Protein AF-A0A293M4W5-F1 (afdb_monomer_lite)

pLDDT: mean 78.07, std 19.31, range [33.69, 97.56]

Organism: Ornithodoros erraticus (NCBI:txid265619)

Radius of gyration: 33.61 Å; chains: 1; bounding box: 94×91×84 Å

InterPro domains:
  IPR041137 Zinc transporter ZIP4, N-terminal [PF18292] (36-187)

Secondary structure (DSSP, 8-state):
-------------------------TT----BHHHHHHHHHHTB--GGGT--HHHHHHHT-HHHHHHTS-HHHHHH-B--HHHHHHHHHHHHTHHHHHH-GGGSSSHHHHHHHHHHHH--SSTT-HHHHHHHHHHHHHHHB--S-SS-EE-HHHHHHHTGGGTT-HHHHHHHHHHHHHHHHHTT-EE-----HHHHHHHHHHHHS-TTSSS--HHHHHHHHHHTTTTTTS----------------------------------

Sequence (264 aa):
MSWNIAIALTVLAATVAGDVTPHAPEHATSMDAKGIISKLRKSIRCPPTGLTDHECFECLSPTRLISILPQETQAMGQNSPQLSVVLLYHLANLKHACKVPSKCDTYGQCWKSLTELLLDDDKNDALLKFEDVLRKIKNVYKPTYKTQCFTAESVLADTSHYKKNDVQFVEHLSKAVIAHLIDGKCIEVGGAVTDFIDDLFQKYGDQNSETMSKTGLERLMKKLKVNAQNIVHGHSHDHDHGHDHDHNHDHAHNDNHDHDHDHD

Structure (mmCIF, N/CA/C/O backbone):
data_AF-A0A293M4W5-F1
#
_entry.id   AF-A0A293M4W5-F1
#
loop_
_atom_site.group_PDB
_atom_site.id
_atom_site.type_symbol
_atom_site.label_atom_id
_atom_site.label_alt_id
_atom_site.label_comp_id
_atom_site.label_asym_id
_atom_site.label_entity_id
_atom_site.label_seq_id
_atom_site.pdbx_PDB_ins_code
_atom_site.Cartn_x
_atom_site.Cartn_y
_atom_site.Cartn_z
_atom_site.occupancy
_atom_site.B_iso_or_equiv
_atom_site.auth_seq_id
_atom_site.auth_comp_id
_atom_site.auth_asym_id
_atom_site.auth_atom_id
_atom_site.pdbx_PDB_model_num
ATOM 1 N N . MET A 1 1 ? 30.197 -70.466 30.372 1.00 42.28 1 MET A N 1
ATOM 2 C CA . MET A 1 1 ? 28.903 -70.551 29.665 1.00 42.28 1 MET A CA 1
ATOM 3 C C . MET A 1 1 ? 28.028 -69.437 30.206 1.00 42.28 1 MET A C 1
ATOM 5 O O . MET A 1 1 ? 27.446 -69.582 31.269 1.00 42.28 1 MET A O 1
ATOM 9 N N . SER A 1 2 ? 28.062 -68.286 29.546 1.00 36.28 2 SER A N 1
ATOM 10 C CA . SER A 1 2 ? 27.408 -67.044 29.958 1.00 36.28 2 SER A CA 1
ATOM 11 C C . SER A 1 2 ? 26.513 -66.596 28.809 1.00 36.28 2 SER A C 1
ATOM 13 O O . SER A 1 2 ? 26.998 -66.340 27.710 1.00 36.28 2 SER A O 1
ATOM 15 N N . TRP A 1 3 ? 25.203 -66.586 29.040 1.00 38.75 3 TRP A N 1
ATOM 16 C CA . TRP A 1 3 ? 24.204 -66.113 28.085 1.00 38.75 3 TRP A CA 1
ATOM 17 C C . TRP A 1 3 ? 23.877 -64.656 28.410 1.00 38.75 3 TRP A C 1
ATOM 19 O O . TRP A 1 3 ? 23.288 -64.370 29.447 1.00 38.75 3 TRP A O 1
ATOM 29 N N . ASN A 1 4 ? 24.274 -63.744 27.522 1.00 42.03 4 ASN A N 1
ATOM 30 C CA . ASN A 1 4 ? 23.828 -62.355 27.529 1.00 42.03 4 ASN A CA 1
ATOM 31 C C . ASN A 1 4 ? 22.606 -62.244 26.612 1.00 42.03 4 ASN A C 1
ATOM 33 O O . ASN A 1 4 ? 22.720 -62.445 25.404 1.00 42.03 4 ASN A O 1
ATOM 37 N N . ILE A 1 5 ? 21.448 -61.924 27.186 1.00 51.75 5 ILE A N 1
ATOM 38 C CA . ILE A 1 5 ? 20.232 -61.571 26.448 1.00 51.75 5 ILE A CA 1
ATOM 39 C C . ILE A 1 5 ? 20.228 -60.047 26.307 1.00 51.75 5 ILE A C 1
ATOM 41 O O . ILE A 1 5 ? 20.029 -59.329 27.283 1.00 51.75 5 ILE A O 1
ATOM 45 N N . ALA A 1 6 ? 20.484 -59.553 25.096 1.00 46.41 6 ALA A N 1
ATOM 46 C CA . ALA A 1 6 ? 20.312 -58.148 24.748 1.00 46.41 6 ALA A CA 1
ATOM 47 C C . ALA A 1 6 ? 18.862 -57.922 24.296 1.00 46.41 6 ALA A C 1
ATOM 49 O O . ALA A 1 6 ? 18.432 -58.457 23.275 1.00 46.41 6 ALA A O 1
ATOM 50 N N . ILE A 1 7 ? 18.103 -57.146 25.070 1.00 53.12 7 ILE A N 1
ATOM 51 C CA . ILE A 1 7 ? 16.751 -56.702 24.719 1.00 53.12 7 ILE A CA 1
ATOM 52 C C . ILE A 1 7 ? 16.890 -55.423 23.889 1.00 53.12 7 ILE A C 1
ATOM 54 O O . ILE A 1 7 ? 17.275 -54.376 24.407 1.00 53.12 7 ILE A O 1
ATOM 58 N N . ALA A 1 8 ? 16.597 -55.515 22.593 1.00 43.97 8 ALA A N 1
ATOM 59 C CA . ALA A 1 8 ? 16.494 -54.365 21.705 1.00 43.97 8 ALA A CA 1
ATOM 60 C C . ALA A 1 8 ? 15.111 -53.712 21.874 1.00 43.97 8 ALA A C 1
ATOM 62 O O . ALA A 1 8 ? 14.093 -54.266 21.467 1.00 43.97 8 ALA A O 1
ATOM 63 N N . LEU A 1 9 ? 15.082 -52.533 22.495 1.00 45.22 9 LEU A N 1
ATOM 64 C CA . LEU A 1 9 ? 13.918 -51.650 22.545 1.00 45.22 9 LEU A CA 1
ATOM 65 C C . LEU A 1 9 ? 13.812 -50.886 21.219 1.00 45.22 9 LEU A C 1
ATOM 67 O O . LEU A 1 9 ? 14.492 -49.884 21.007 1.00 45.22 9 LEU A O 1
ATOM 71 N N . THR A 1 10 ? 12.955 -51.353 20.315 1.00 45.62 10 THR A N 1
ATOM 72 C CA . THR A 1 10 ? 12.518 -50.580 19.146 1.00 45.62 10 THR A CA 1
ATOM 73 C C . THR A 1 10 ? 11.474 -49.554 19.575 1.00 45.62 10 THR A C 1
ATOM 75 O O . THR A 1 10 ? 10.317 -49.893 19.816 1.00 45.62 10 THR A O 1
ATOM 78 N N . VAL A 1 11 ? 11.887 -48.290 19.667 1.00 44.81 11 VAL A N 1
ATOM 79 C CA . VAL A 1 11 ? 10.986 -47.140 19.792 1.00 44.81 11 VAL A CA 1
ATOM 80 C C . VAL A 1 11 ? 10.418 -46.832 18.405 1.00 44.81 11 VAL A C 1
ATOM 82 O O . VAL A 1 11 ? 11.134 -46.366 17.522 1.00 44.81 11 VAL A O 1
ATOM 85 N N . LEU A 1 12 ? 9.130 -47.111 18.204 1.00 42.53 12 LEU A N 1
ATOM 86 C CA . LEU A 1 12 ? 8.367 -46.630 17.052 1.00 42.53 12 LEU A CA 1
ATOM 87 C C . LEU A 1 12 ? 8.042 -45.148 17.269 1.00 42.53 12 LEU A C 1
ATOM 89 O O . LEU A 1 12 ? 7.114 -44.805 17.999 1.00 42.53 12 LEU A O 1
ATOM 93 N N . ALA A 1 13 ? 8.815 -44.265 16.640 1.00 45.88 13 ALA A N 1
ATOM 94 C CA . ALA A 1 13 ? 8.432 -42.872 16.467 1.00 45.88 13 ALA A CA 1
ATOM 95 C C . ALA A 1 13 ? 7.385 -42.794 15.346 1.00 45.88 13 ALA A C 1
ATOM 97 O O . ALA A 1 13 ? 7.708 -42.922 14.167 1.00 45.88 13 ALA A O 1
ATOM 98 N N . ALA A 1 14 ? 6.118 -42.610 15.714 1.00 41.31 14 ALA A N 1
ATOM 99 C CA . ALA A 1 14 ? 5.067 -42.249 14.775 1.00 41.31 14 ALA A CA 1
ATOM 100 C C . ALA A 1 14 ? 5.196 -40.754 14.448 1.00 41.31 14 ALA A C 1
ATOM 102 O O . ALA A 1 14 ? 4.676 -39.900 15.163 1.00 41.31 14 ALA A O 1
ATOM 103 N N . THR A 1 15 ? 5.920 -40.420 13.383 1.00 44.72 15 THR A N 1
ATOM 104 C CA . THR A 1 15 ? 5.872 -39.082 12.792 1.00 44.72 15 THR A CA 1
ATOM 105 C C . THR A 1 15 ? 4.621 -38.986 11.931 1.00 44.72 15 THR A C 1
ATOM 107 O O . THR A 1 15 ? 4.588 -39.489 10.809 1.00 44.72 15 THR A O 1
ATOM 110 N N . VAL A 1 16 ? 3.581 -38.341 12.455 1.00 44.62 16 VAL A N 1
ATOM 111 C CA . VAL A 1 16 ? 2.478 -37.833 11.637 1.00 44.62 16 VAL A CA 1
ATOM 112 C C . VAL A 1 16 ? 3.025 -36.624 10.880 1.00 44.62 16 VAL A C 1
ATOM 114 O O . VAL A 1 16 ? 2.998 -35.499 11.372 1.00 44.62 16 VAL A O 1
ATOM 117 N N . ALA A 1 17 ? 3.602 -36.872 9.706 1.00 41.19 17 ALA A N 1
ATOM 118 C CA . ALA A 1 17 ? 3.878 -35.831 8.729 1.00 41.19 17 ALA A CA 1
ATOM 119 C C . ALA A 1 17 ? 2.530 -35.386 8.149 1.00 41.19 17 ALA A C 1
ATOM 121 O O . ALA A 1 17 ? 2.015 -35.971 7.200 1.00 41.19 17 ALA A O 1
ATOM 122 N N . GLY A 1 18 ? 1.910 -34.394 8.787 1.00 37.91 18 GLY A N 1
ATOM 123 C CA . GLY A 1 18 ? 0.894 -33.592 8.127 1.00 37.91 18 GLY A CA 1
ATOM 124 C C . GLY A 1 18 ? 1.596 -32.750 7.073 1.00 37.91 18 GLY A C 1
ATOM 125 O O . GLY A 1 18 ? 2.164 -31.713 7.408 1.00 37.91 18 GLY A O 1
ATOM 126 N N . ASP A 1 19 ? 1.591 -33.218 5.826 1.00 33.69 19 ASP A N 1
ATOM 127 C CA . ASP A 1 19 ? 1.914 -32.399 4.660 1.00 33.69 19 ASP A CA 1
ATOM 128 C C . ASP A 1 19 ? 0.877 -31.274 4.579 1.00 33.69 19 ASP A C 1
ATOM 130 O O . ASP A 1 19 ? -0.179 -31.388 3.957 1.00 33.69 19 ASP A O 1
ATOM 134 N N . VAL A 1 20 ? 1.166 -30.162 5.250 1.00 40.81 20 VAL A N 1
ATOM 135 C CA . VAL A 1 20 ? 0.569 -28.875 4.912 1.00 40.81 20 VAL A CA 1
ATOM 136 C C . VAL A 1 20 ? 1.326 -28.395 3.683 1.00 40.81 20 VAL A C 1
ATOM 138 O O . VAL A 1 20 ? 2.239 -27.577 3.765 1.00 40.81 20 VAL A O 1
ATOM 141 N N . THR A 1 21 ? 0.982 -28.954 2.524 1.00 36.47 21 THR A N 1
ATOM 142 C CA . THR A 1 21 ? 1.318 -28.327 1.247 1.00 36.47 21 THR A CA 1
ATOM 143 C C . THR A 1 21 ? 0.778 -26.899 1.287 1.00 36.47 21 THR A C 1
ATOM 145 O O . THR A 1 21 ? -0.432 -26.727 1.471 1.00 36.47 21 THR A O 1
ATOM 148 N N . PRO A 1 22 ? 1.619 -25.865 1.109 1.00 39.31 22 PRO A N 1
ATOM 149 C CA . PRO A 1 22 ? 1.120 -24.534 0.824 1.00 39.31 22 PRO A CA 1
ATOM 150 C C . PRO A 1 22 ? 0.335 -24.654 -0.479 1.00 39.31 22 PRO A C 1
ATOM 152 O O . PRO A 1 22 ? 0.913 -24.925 -1.533 1.00 39.31 22 PRO A O 1
ATOM 155 N N . HIS A 1 23 ? -0.990 -24.530 -0.405 1.00 34.06 23 HIS A N 1
ATOM 156 C CA . HIS A 1 23 ? -1.816 -24.415 -1.594 1.00 34.06 23 HIS A CA 1
ATOM 157 C C . HIS A 1 23 ? -1.385 -23.147 -2.329 1.00 34.06 23 HIS A C 1
ATOM 159 O O . HIS A 1 23 ? -1.797 -22.036 -1.997 1.00 34.06 23 HIS A O 1
ATOM 165 N N . ALA A 1 24 ? -0.522 -23.325 -3.329 1.00 35.62 24 ALA A N 1
ATOM 166 C CA . ALA A 1 24 ? -0.338 -22.346 -4.376 1.00 35.62 24 ALA A CA 1
ATOM 167 C C . ALA A 1 24 ? -1.727 -22.071 -4.978 1.00 35.62 24 ALA A C 1
ATOM 169 O O . ALA A 1 24 ? -2.447 -23.028 -5.275 1.00 35.62 24 ALA A O 1
ATOM 170 N N . PRO A 1 25 ? -2.145 -20.805 -5.128 1.00 40.91 25 PRO A N 1
ATOM 171 C CA . PRO A 1 25 ? -3.434 -20.499 -5.719 1.00 40.91 25 PRO A CA 1
ATOM 172 C C . PRO A 1 25 ? -3.401 -20.899 -7.200 1.00 40.91 25 PRO A C 1
ATOM 174 O O . PRO A 1 25 ? -2.879 -20.179 -8.053 1.00 40.91 25 PRO A O 1
ATOM 177 N N . GLU A 1 26 ? -3.931 -22.084 -7.494 1.00 38.41 26 GLU A N 1
ATOM 178 C CA . GLU A 1 26 ? -4.226 -22.545 -8.844 1.00 38.41 26 GLU A CA 1
ATOM 179 C C . GLU A 1 26 ? -5.336 -21.671 -9.446 1.00 38.41 26 GLU A C 1
ATOM 181 O O . GLU A 1 26 ? -6.378 -21.437 -8.836 1.00 38.41 26 GLU A O 1
ATOM 186 N N . HIS A 1 27 ? -5.080 -21.198 -10.670 1.00 39.03 27 HIS A N 1
ATOM 187 C CA . HIS A 1 27 ? -5.957 -20.390 -11.528 1.00 39.03 27 HIS A CA 1
ATOM 188 C C . HIS A 1 27 ? -6.119 -18.896 -11.198 1.00 39.03 27 HIS A C 1
ATOM 190 O O . HIS A 1 27 ? -7.215 -18.341 -11.264 1.00 39.03 27 HIS A O 1
ATOM 196 N N . ALA A 1 28 ? -5.008 -18.177 -11.020 1.00 44.59 28 ALA A N 1
ATOM 197 C CA . ALA A 1 28 ? -4.994 -16.757 -11.369 1.00 44.59 28 ALA A CA 1
ATOM 198 C C . ALA A 1 28 ? -4.924 -16.618 -12.903 1.00 44.59 28 ALA A C 1
ATOM 200 O O . ALA A 1 28 ? -3.861 -16.793 -13.500 1.00 44.59 28 ALA A O 1
ATOM 201 N N . THR A 1 29 ? -6.041 -16.305 -13.568 1.00 52.44 29 THR A N 1
ATOM 202 C CA . THR A 1 29 ? -6.005 -15.752 -14.936 1.00 52.44 29 THR A CA 1
ATOM 203 C C . THR A 1 29 ? -4.968 -14.632 -14.975 1.00 52.44 29 THR A C 1
ATOM 205 O O . THR A 1 29 ? -5.111 -13.663 -14.226 1.00 52.44 29 THR A O 1
ATOM 208 N N . SER A 1 30 ? -3.914 -14.766 -15.791 1.00 66.12 30 SER A N 1
ATOM 209 C CA . SER A 1 30 ? -2.840 -13.771 -15.836 1.00 66.12 30 SER A CA 1
ATOM 210 C C . SER A 1 30 ? -3.412 -12.447 -16.339 1.00 66.12 30 SER A C 1
ATOM 212 O O . SER A 1 30 ? -3.660 -12.275 -17.532 1.00 66.12 30 SER A O 1
ATOM 214 N N . MET A 1 31 ? -3.680 -11.526 -15.418 1.00 80.62 31 MET A N 1
ATOM 215 C CA . MET A 1 31 ? -4.120 -10.185 -15.768 1.00 80.62 31 MET A CA 1
ATOM 216 C C . MET A 1 31 ? -2.920 -9.408 -16.307 1.00 80.62 31 MET A C 1
ATOM 218 O O . MET A 1 31 ? -1.820 -9.474 -15.751 1.00 80.62 31 MET A O 1
ATOM 222 N N . ASP A 1 32 ? -3.137 -8.674 -17.392 1.00 88.50 32 ASP A N 1
ATOM 223 C CA . ASP A 1 32 ? -2.150 -7.735 -17.905 1.00 88.50 32 ASP A CA 1
ATOM 224 C C . ASP A 1 32 ? -1.990 -6.541 -16.944 1.00 88.50 32 ASP A C 1
ATOM 226 O O . ASP A 1 32 ? -2.814 -6.299 -16.049 1.00 88.50 32 ASP A O 1
ATOM 230 N N . ALA A 1 33 ? -0.916 -5.770 -17.118 1.00 90.25 33 ALA A N 1
ATOM 231 C CA . ALA A 1 33 ? -0.623 -4.621 -16.259 1.00 90.25 33 ALA A CA 1
ATOM 232 C C . ALA A 1 33 ? -1.800 -3.626 -16.190 1.00 90.25 33 ALA A C 1
ATOM 234 O O . ALA A 1 33 ? -2.159 -3.132 -15.118 1.00 90.25 33 ALA A O 1
ATOM 235 N N . LYS A 1 34 ? -2.455 -3.363 -17.328 1.00 91.88 34 LYS A N 1
ATOM 236 C CA . LYS A 1 34 ? -3.595 -2.437 -17.414 1.00 91.88 34 LYS A CA 1
ATOM 237 C C . LYS A 1 34 ? -4.813 -2.953 -16.656 1.00 91.88 34 LYS A C 1
ATOM 239 O O . LYS A 1 34 ? -5.480 -2.164 -15.978 1.00 91.88 34 LYS A O 1
ATOM 244 N N . GLY A 1 35 ? -5.108 -4.246 -16.755 1.00 92.44 35 GLY A N 1
ATOM 245 C CA . GLY A 1 35 ? -6.192 -4.905 -16.040 1.00 92.44 35 GLY A CA 1
ATOM 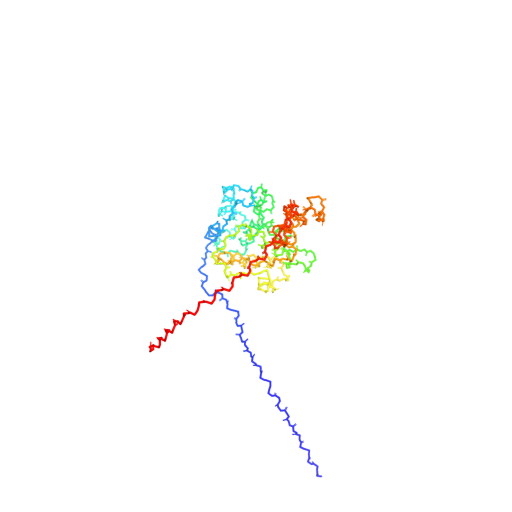246 C C . GLY A 1 35 ? -5.992 -4.836 -14.534 1.00 92.44 35 GLY A C 1
ATOM 247 O O . GLY A 1 35 ? -6.933 -4.494 -13.814 1.00 92.44 35 GLY A O 1
ATOM 248 N N . ILE A 1 36 ? -4.768 -5.080 -14.061 1.00 92.62 36 ILE A N 1
ATOM 249 C CA . ILE A 1 36 ? -4.403 -4.974 -12.641 1.00 92.62 36 ILE A CA 1
ATOM 250 C C . ILE A 1 36 ? -4.673 -3.569 -12.117 1.00 92.62 36 ILE A C 1
ATOM 252 O O . ILE A 1 36 ? -5.438 -3.397 -11.166 1.00 92.62 36 ILE A O 1
ATOM 256 N N . ILE A 1 37 ? -4.105 -2.562 -12.782 1.00 94.62 37 ILE A N 1
ATOM 257 C CA . ILE A 1 37 ? -4.243 -1.159 -12.382 1.00 94.62 37 ILE A CA 1
ATOM 258 C C . ILE A 1 37 ? -5.721 -0.754 -12.388 1.00 94.62 37 ILE A C 1
ATOM 260 O O . ILE A 1 37 ? -6.218 -0.150 -11.439 1.00 94.62 37 ILE A O 1
ATOM 264 N N . SER A 1 38 ? -6.459 -1.142 -13.430 1.00 93.56 38 SER A N 1
ATOM 265 C CA . SER A 1 38 ? -7.878 -0.807 -13.573 1.00 93.56 38 SER A CA 1
ATOM 266 C C . SER A 1 38 ? -8.751 -1.458 -12.504 1.00 93.56 38 SER A C 1
ATOM 268 O O . SER A 1 38 ? -9.676 -0.815 -12.005 1.00 93.56 38 SER A O 1
ATOM 270 N N . LYS A 1 39 ? -8.485 -2.722 -12.156 1.00 94.00 39 LYS A N 1
ATOM 271 C CA . LYS A 1 39 ? -9.222 -3.438 -11.110 1.00 94.00 39 LYS A CA 1
ATOM 272 C C . LYS A 1 39 ? -8.937 -2.830 -9.743 1.00 94.00 39 LYS A C 1
ATOM 274 O O . LYS A 1 39 ? -9.882 -2.529 -9.021 1.00 94.00 39 LYS A O 1
ATOM 279 N N . LEU A 1 40 ? -7.670 -2.561 -9.438 1.00 94.38 40 LEU A N 1
ATOM 280 C CA . LEU A 1 40 ? -7.271 -1.947 -8.177 1.00 94.38 40 LEU A CA 1
ATOM 281 C C . LEU A 1 40 ? -7.886 -0.555 -8.012 1.00 94.38 40 LEU A C 1
ATOM 283 O O . LEU A 1 40 ? -8.503 -0.282 -6.989 1.00 94.38 40 LEU A O 1
ATOM 287 N N . ARG A 1 41 ? -7.826 0.287 -9.051 1.00 94.31 41 ARG A N 1
ATOM 288 C CA . ARG A 1 41 ? -8.390 1.645 -9.046 1.00 94.31 41 ARG A CA 1
ATOM 289 C C . ARG A 1 41 ? -9.881 1.680 -8.693 1.00 94.31 41 ARG A C 1
ATOM 291 O O . ARG A 1 41 ? -10.309 2.594 -7.998 1.00 94.31 41 ARG A O 1
ATOM 298 N N . LYS A 1 42 ? -10.672 0.689 -9.126 1.00 93.75 42 LYS A N 1
ATOM 299 C CA . LYS A 1 42 ? -12.107 0.577 -8.773 1.00 93.75 42 LYS A CA 1
ATOM 300 C C . LYS A 1 42 ? -12.338 0.333 -7.278 1.00 93.75 42 LYS A C 1
ATOM 302 O O . LYS A 1 42 ? -13.415 0.641 -6.771 1.00 93.75 42 LYS A O 1
ATOM 307 N N . SER A 1 43 ? -11.339 -0.208 -6.591 1.00 94.62 43 SER A N 1
ATOM 308 C CA . SER A 1 43 ? -11.362 -0.485 -5.157 1.00 94.62 43 SER A CA 1
ATOM 309 C C . SER A 1 43 ? -10.724 0.633 -4.325 1.00 94.62 43 SER A C 1
ATOM 311 O O . SER A 1 43 ? -10.644 0.485 -3.111 1.00 94.62 43 SER A O 1
ATOM 313 N N . ILE A 1 44 ? -10.284 1.750 -4.921 1.00 93.69 44 ILE A N 1
ATOM 314 C CA . ILE A 1 44 ? -9.674 2.878 -4.196 1.00 93.69 44 ILE A CA 1
ATOM 315 C C . ILE A 1 44 ? -10.678 4.015 -3.964 1.00 93.69 44 ILE A C 1
ATOM 317 O O . ILE A 1 44 ? -11.517 4.325 -4.808 1.00 93.69 44 ILE A O 1
ATOM 321 N N . ARG A 1 45 ? -10.575 4.653 -2.797 1.00 90.62 45 ARG A N 1
ATOM 322 C CA . ARG A 1 45 ? -11.277 5.865 -2.378 1.00 90.62 45 ARG A CA 1
ATOM 323 C C . ARG A 1 45 ? -10.270 7.004 -2.262 1.00 90.62 45 ARG A C 1
ATOM 325 O O . ARG A 1 45 ? -9.392 6.982 -1.407 1.00 90.62 45 ARG A O 1
ATOM 332 N N . CYS A 1 46 ? -10.444 8.018 -3.093 1.00 82.12 46 CYS A N 1
ATOM 333 C CA . CYS A 1 46 ? -9.593 9.204 -3.148 1.00 82.12 46 CYS A CA 1
ATOM 334 C C . CYS A 1 46 ? -9.875 10.277 -2.067 1.00 82.12 46 CYS A C 1
ATOM 336 O O . CYS A 1 46 ? -8.905 10.850 -1.558 1.00 82.12 46 CYS A O 1
ATOM 338 N N . PRO A 1 47 ? -11.130 10.518 -1.618 1.00 72.12 47 PRO A N 1
ATOM 339 C CA . PRO A 1 47 ? -11.444 11.602 -0.676 1.00 72.12 47 PRO A CA 1
ATOM 340 C C . PRO A 1 47 ? -10.648 11.633 0.645 1.00 72.12 47 PRO A C 1
ATOM 342 O O . PRO A 1 47 ? -10.280 12.728 1.071 1.00 72.12 47 PRO A O 1
ATOM 345 N N . PRO A 1 48 ? -10.308 10.494 1.292 1.00 73.25 48 PRO A N 1
ATOM 346 C CA . PRO A 1 48 ? -9.556 10.491 2.554 1.00 73.25 48 PRO A CA 1
ATOM 347 C C . PRO A 1 48 ? -8.152 11.107 2.464 1.00 73.25 48 PRO A C 1
ATOM 349 O O . PRO A 1 48 ? -7.519 11.355 3.484 1.00 73.25 48 PRO A O 1
ATOM 352 N N . THR A 1 49 ? -7.640 11.345 1.255 1.00 75.19 49 THR A N 1
ATOM 353 C CA . THR A 1 49 ? -6.250 11.768 1.026 1.00 75.19 49 THR A CA 1
ATOM 354 C C . THR A 1 49 ? -6.082 13.269 0.792 1.00 75.19 49 THR A C 1
ATOM 356 O O . THR A 1 49 ? -4.953 13.754 0.686 1.00 75.19 49 THR A O 1
ATOM 359 N N . GLY A 1 50 ? -7.180 14.031 0.707 1.00 82.00 50 GLY A N 1
ATOM 360 C CA . GLY A 1 50 ? -7.139 15.446 0.313 1.00 82.00 50 GLY A CA 1
ATOM 361 C C . GLY A 1 50 ? -6.747 15.663 -1.158 1.00 82.00 50 GLY A C 1
ATOM 362 O O . GLY A 1 50 ? -6.265 16.742 -1.523 1.00 82.00 50 GLY A O 1
ATOM 363 N N . LEU A 1 51 ? -6.897 14.625 -1.984 1.00 86.50 51 LEU A N 1
ATOM 364 C CA . LEU A 1 51 ? -6.888 14.691 -3.443 1.00 86.50 51 LEU A CA 1
ATOM 365 C C . LEU A 1 51 ? -8.326 14.777 -3.949 1.00 86.50 51 LEU A C 1
ATOM 367 O O . LEU A 1 51 ? -9.231 14.171 -3.371 1.00 86.50 51 LEU A O 1
ATOM 371 N N . THR A 1 52 ? -8.526 15.485 -5.055 1.00 89.38 52 THR A N 1
ATOM 372 C CA . THR A 1 52 ? -9.753 15.344 -5.840 1.00 89.38 52 THR A CA 1
ATOM 373 C C . THR A 1 52 ? -9.795 13.962 -6.495 1.00 89.38 52 THR A C 1
ATOM 375 O O . THR A 1 52 ? -8.756 13.341 -6.745 1.00 89.38 52 THR A O 1
ATOM 378 N N . ASP A 1 53 ? -10.997 13.477 -6.813 1.00 88.25 53 ASP A N 1
ATOM 379 C CA . ASP A 1 53 ? -11.158 12.202 -7.521 1.00 88.25 53 ASP A CA 1
ATOM 380 C C . ASP A 1 53 ? -10.395 12.202 -8.854 1.00 88.25 53 ASP A C 1
ATOM 382 O O . ASP A 1 53 ? -9.765 11.209 -9.211 1.00 88.25 53 ASP A O 1
ATOM 386 N N . HIS A 1 54 ? -10.384 13.336 -9.562 1.00 90.06 54 HIS A N 1
ATOM 387 C CA . HIS A 1 54 ? -9.665 13.476 -10.826 1.00 90.06 54 HIS A CA 1
ATOM 388 C C . HIS A 1 54 ? -8.146 13.325 -10.656 1.00 90.06 54 HIS A C 1
ATOM 390 O O . HIS A 1 54 ? -7.564 12.447 -11.290 1.00 90.06 54 HIS A O 1
ATOM 396 N N . GLU A 1 55 ? -7.522 14.100 -9.757 1.00 90.44 55 GLU A N 1
ATOM 397 C CA . GLU A 1 55 ? -6.073 14.024 -9.486 1.00 90.44 55 GLU A CA 1
ATOM 398 C C . GLU A 1 55 ? -5.650 12.602 -9.092 1.00 90.44 55 GLU A C 1
ATOM 400 O O . GLU A 1 55 ? -4.639 12.076 -9.553 1.00 90.44 55 GLU A O 1
ATOM 405 N N . CYS A 1 56 ? -6.447 11.959 -8.240 1.00 90.94 56 CYS A N 1
ATOM 406 C CA . CYS A 1 56 ? -6.199 10.605 -7.772 1.00 90.94 56 CYS A CA 1
ATOM 407 C C . CYS A 1 56 ? -6.311 9.563 -8.899 1.00 90.94 56 CYS A C 1
ATOM 409 O O . CYS A 1 56 ? -5.434 8.709 -9.046 1.00 90.94 56 CYS A O 1
ATOM 411 N N . PHE A 1 57 ? -7.358 9.625 -9.728 1.00 91.25 57 PHE A N 1
ATOM 412 C CA . PHE A 1 57 ? -7.552 8.662 -10.814 1.00 91.25 57 PHE A CA 1
ATOM 413 C C . PHE A 1 57 ? -6.604 8.863 -11.997 1.00 91.25 57 PHE A C 1
ATOM 415 O O . PHE A 1 57 ? -6.271 7.880 -12.666 1.00 91.25 57 PHE A O 1
ATOM 422 N N . GLU A 1 58 ? -6.173 10.096 -12.256 1.00 92.25 58 GLU A N 1
ATOM 423 C CA . GLU A 1 58 ? -5.126 10.403 -13.232 1.00 92.25 58 GLU A CA 1
ATOM 424 C C . GLU A 1 58 ? -3.765 9.885 -12.748 1.00 92.25 58 GLU A C 1
ATOM 426 O O . GLU A 1 58 ? -3.045 9.210 -13.489 1.00 92.25 58 GLU A O 1
ATOM 431 N N . CYS A 1 59 ? -3.447 10.127 -11.475 1.00 92.31 59 CYS A N 1
ATOM 432 C CA . CYS A 1 59 ? -2.247 9.622 -10.820 1.00 92.31 59 CYS A CA 1
ATOM 433 C C . CYS A 1 59 ? -2.150 8.090 -10.869 1.00 92.31 59 CYS A C 1
ATOM 435 O O . CYS A 1 59 ? -1.115 7.541 -11.236 1.00 92.31 59 CYS A O 1
ATOM 437 N N . LEU A 1 60 ? -3.256 7.397 -10.584 1.00 93.69 60 LEU A N 1
ATOM 438 C CA . LEU A 1 60 ? -3.362 5.937 -10.659 1.00 93.69 60 LEU A CA 1
ATOM 439 C C . LEU A 1 60 ? -3.733 5.423 -12.062 1.00 93.69 60 LEU A C 1
ATOM 441 O O . LEU A 1 60 ? -4.248 4.309 -12.207 1.00 93.69 60 LEU A O 1
ATOM 445 N N . SER A 1 61 ? -3.546 6.227 -13.111 1.00 93.19 61 SER A N 1
ATOM 446 C CA . SER A 1 61 ? -3.863 5.794 -14.470 1.00 93.19 61 SER A CA 1
ATOM 447 C C . SER A 1 61 ? -2.862 4.742 -14.966 1.00 93.19 61 SER A C 1
ATOM 449 O O . SER A 1 61 ? -1.667 4.833 -14.671 1.00 93.19 61 SER A O 1
ATOM 451 N N . PRO A 1 62 ? -3.308 3.757 -15.774 1.00 93.25 62 PRO A N 1
ATOM 452 C CA . PRO A 1 62 ? -2.401 2.767 -16.343 1.00 93.25 62 PRO A CA 1
ATOM 453 C C . PRO A 1 62 ? -1.244 3.388 -17.120 1.00 93.25 62 PRO A C 1
ATOM 455 O O . PRO A 1 62 ? -0.113 2.947 -16.972 1.00 93.25 62 PRO A O 1
ATOM 458 N N . THR A 1 63 ? -1.511 4.434 -17.903 1.00 91.81 63 THR A N 1
ATOM 459 C CA . THR A 1 63 ? -0.492 5.123 -18.699 1.00 91.81 63 THR A CA 1
ATOM 460 C C . THR A 1 63 ? 0.627 5.682 -17.823 1.00 91.81 63 THR A C 1
ATOM 462 O O . THR A 1 63 ? 1.792 5.410 -18.100 1.00 91.81 63 THR A O 1
ATOM 465 N N . ARG A 1 64 ? 0.281 6.400 -16.746 1.00 92.25 64 ARG A N 1
ATOM 466 C CA . ARG A 1 64 ? 1.264 7.015 -15.844 1.00 92.25 64 ARG A CA 1
ATOM 467 C C . ARG A 1 64 ? 2.059 5.977 -15.057 1.00 92.25 64 ARG A C 1
ATOM 469 O O . ARG A 1 64 ? 3.274 6.078 -14.952 1.00 92.25 64 ARG A O 1
ATOM 476 N N . LEU A 1 65 ? 1.391 4.963 -14.514 1.00 93.69 65 LEU A N 1
ATOM 477 C CA . LEU A 1 65 ? 2.073 3.954 -13.703 1.00 93.69 65 LEU A CA 1
ATOM 478 C C . LEU A 1 65 ? 2.968 3.040 -14.550 1.00 93.69 65 LEU A C 1
ATOM 480 O O . LEU A 1 65 ? 4.054 2.672 -14.113 1.00 93.69 65 LEU A O 1
ATOM 484 N N . ILE A 1 66 ? 2.552 2.709 -15.777 1.00 93.31 66 ILE A N 1
ATOM 485 C CA . ILE A 1 66 ? 3.369 1.909 -16.700 1.00 93.31 66 ILE A CA 1
ATOM 486 C C . ILE A 1 66 ? 4.591 2.704 -17.177 1.00 93.31 66 ILE A C 1
ATOM 488 O O . ILE A 1 66 ? 5.659 2.112 -17.307 1.00 93.31 66 ILE A O 1
ATOM 492 N N . SER A 1 67 ? 4.488 4.025 -17.377 1.00 93.25 67 SER A N 1
ATOM 493 C CA . SER A 1 67 ? 5.636 4.835 -17.821 1.00 93.25 67 SER A CA 1
ATOM 494 C C . SER A 1 67 ? 6.787 4.905 -16.811 1.00 93.25 67 SER A C 1
ATOM 496 O O . SER A 1 67 ? 7.908 5.204 -17.205 1.00 93.25 67 SER A O 1
ATOM 498 N N . ILE A 1 68 ? 6.531 4.605 -15.532 1.00 94.25 68 ILE A N 1
ATOM 499 C CA . ILE A 1 68 ? 7.549 4.558 -14.465 1.00 94.25 68 ILE A CA 1
ATOM 500 C C . ILE A 1 68 ? 8.418 3.290 -14.566 1.00 94.25 68 ILE A C 1
ATOM 502 O O . ILE A 1 68 ? 9.553 3.257 -14.079 1.00 94.25 68 ILE A O 1
ATOM 506 N N . LEU A 1 69 ? 7.887 2.226 -15.176 1.00 93.69 69 LEU A N 1
ATOM 507 C CA . LEU A 1 69 ? 8.548 0.924 -15.246 1.00 93.69 69 LEU A CA 1
ATOM 508 C C . LEU A 1 69 ? 9.742 0.939 -16.207 1.00 93.69 69 LEU A C 1
ATOM 510 O O . LEU A 1 69 ? 9.747 1.713 -17.164 1.00 93.69 69 LEU A O 1
ATOM 514 N N . PRO A 1 70 ? 10.730 0.046 -16.025 1.00 91.19 70 PRO A N 1
ATOM 515 C CA . PRO A 1 70 ? 11.797 -0.136 -17.004 1.00 91.19 70 PRO A CA 1
ATOM 516 C C . PRO A 1 70 ? 11.234 -0.514 -18.380 1.00 91.19 70 PRO A C 1
ATOM 518 O O . PRO A 1 70 ? 10.245 -1.242 -18.474 1.00 91.19 70 PRO A O 1
ATOM 521 N N . GLN A 1 71 ? 11.881 -0.063 -19.457 1.00 86.62 71 GLN A N 1
ATOM 522 C CA . GLN A 1 71 ? 11.402 -0.264 -20.832 1.00 86.62 71 GLN A CA 1
ATOM 523 C C . GLN A 1 71 ? 11.187 -1.749 -21.184 1.00 86.62 71 GLN A C 1
ATOM 525 O O . GLN A 1 71 ? 10.204 -2.097 -21.836 1.00 86.62 71 GLN A O 1
ATOM 530 N N . GLU A 1 72 ? 12.059 -2.630 -20.692 1.00 82.88 72 GLU A N 1
ATOM 531 C CA . GLU A 1 72 ? 11.939 -4.086 -20.847 1.00 82.88 72 GLU A CA 1
ATOM 532 C C . GLU A 1 72 ? 10.636 -4.621 -20.236 1.00 82.88 72 GLU A C 1
ATOM 534 O O . GLU A 1 72 ? 9.931 -5.430 -20.836 1.00 82.88 72 GLU A O 1
ATOM 539 N N . THR A 1 73 ? 10.272 -4.114 -19.059 1.00 81.50 73 THR A N 1
ATOM 540 C CA . THR A 1 73 ? 9.046 -4.482 -18.349 1.00 81.50 73 THR A CA 1
ATOM 541 C C . THR A 1 73 ? 7.802 -3.931 -19.043 1.00 81.50 73 THR A C 1
ATOM 543 O O . THR A 1 73 ? 6.777 -4.610 -19.102 1.00 81.50 73 THR A O 1
ATOM 546 N N . GLN A 1 74 ? 7.886 -2.723 -19.611 1.00 80.88 74 GLN A N 1
ATOM 547 C CA . GLN A 1 74 ? 6.786 -2.130 -20.377 1.00 80.88 74 GLN A CA 1
ATOM 548 C C . GLN A 1 74 ? 6.429 -2.985 -21.601 1.00 80.88 74 GLN A C 1
ATOM 550 O O . GLN A 1 74 ? 5.249 -3.195 -21.879 1.00 80.88 74 GLN A O 1
ATOM 555 N N . ALA A 1 75 ? 7.440 -3.512 -22.299 1.00 73.62 75 ALA A N 1
ATOM 556 C CA . ALA A 1 75 ? 7.258 -4.338 -23.491 1.00 73.62 75 ALA A CA 1
ATOM 557 C C . ALA A 1 75 ? 6.601 -5.695 -23.190 1.00 73.62 75 ALA A C 1
ATOM 559 O O . ALA A 1 75 ? 5.855 -6.212 -24.020 1.00 73.62 75 ALA A O 1
ATOM 560 N N . MET A 1 76 ? 6.840 -6.261 -22.002 1.00 72.44 76 MET A N 1
ATOM 561 C CA . MET A 1 76 ? 6.259 -7.550 -21.610 1.00 72.44 76 MET A CA 1
ATOM 562 C C . MET A 1 76 ? 4.760 -7.462 -21.297 1.00 72.44 76 MET A C 1
ATOM 564 O O . MET A 1 76 ? 4.071 -8.474 -21.385 1.00 72.44 76 MET A O 1
ATOM 568 N N . GLY A 1 77 ? 4.236 -6.288 -20.922 1.00 66.25 77 GLY A N 1
ATOM 569 C CA . GLY A 1 77 ? 2.798 -6.057 -20.693 1.00 66.25 77 GLY A CA 1
ATOM 570 C C . GLY A 1 77 ? 2.148 -6.883 -19.567 1.00 66.25 77 GLY A C 1
ATOM 571 O O . GLY A 1 77 ? 0.944 -6.768 -19.333 1.00 66.25 77 GLY A O 1
ATOM 572 N N . GLN A 1 78 ? 2.920 -7.707 -18.859 1.00 75.81 78 GLN A N 1
ATOM 573 C CA . GLN A 1 78 ? 2.448 -8.639 -17.837 1.00 75.81 78 GLN A CA 1
ATOM 574 C C . GLN A 1 78 ? 2.557 -8.067 -16.421 1.00 75.81 78 GLN A C 1
ATOM 576 O O . GLN A 1 78 ? 3.212 -7.053 -16.177 1.00 75.81 78 GLN A O 1
ATOM 581 N N . ASN A 1 79 ? 1.911 -8.753 -15.475 1.00 75.00 79 ASN A N 1
ATOM 582 C CA . ASN A 1 79 ? 2.079 -8.511 -14.048 1.00 75.00 79 ASN A CA 1
ATOM 583 C C . ASN A 1 79 ? 3.535 -8.736 -13.624 1.00 75.00 79 ASN A C 1
ATOM 585 O O . ASN A 1 79 ? 3.960 -9.877 -13.421 1.00 75.00 79 ASN A O 1
ATOM 589 N N . SER A 1 80 ? 4.289 -7.654 -13.475 1.00 87.31 80 SER A N 1
ATOM 590 C CA . SER A 1 80 ? 5.666 -7.722 -13.016 1.00 87.31 80 SER A CA 1
ATOM 591 C C . SER A 1 80 ? 5.776 -7.367 -11.525 1.00 87.31 80 SER A C 1
ATOM 593 O O . SER A 1 80 ? 4.984 -6.565 -11.009 1.00 87.31 80 SER A O 1
ATOM 595 N N . PRO A 1 81 ? 6.762 -7.924 -10.801 1.00 91.81 81 PRO A N 1
ATOM 596 C CA . PRO A 1 81 ? 7.057 -7.487 -9.438 1.00 91.81 81 PRO A CA 1
ATOM 597 C C . PRO A 1 81 ? 7.344 -5.980 -9.361 1.00 91.81 81 PRO A C 1
ATOM 599 O O . PRO A 1 81 ? 6.898 -5.315 -8.429 1.00 91.81 81 PRO A O 1
ATOM 602 N N . GLN A 1 82 ? 7.969 -5.410 -10.397 1.00 93.81 82 GLN A N 1
ATOM 603 C CA . GLN A 1 82 ? 8.243 -3.975 -10.485 1.00 93.81 82 GLN A CA 1
ATOM 604 C C . GLN A 1 82 ? 6.958 -3.135 -10.516 1.00 93.81 82 GLN A C 1
ATOM 606 O O . GLN A 1 82 ? 6.872 -2.117 -9.829 1.00 93.81 82 GLN A O 1
ATOM 611 N N . LEU A 1 83 ? 5.928 -3.568 -11.255 1.00 94.94 83 LEU A N 1
ATOM 612 C CA . LEU A 1 83 ? 4.618 -2.910 -11.231 1.00 94.94 83 LEU A CA 1
ATOM 613 C C . LEU A 1 83 ? 4.007 -2.951 -9.832 1.00 94.94 83 LEU A C 1
ATOM 615 O O . LEU A 1 83 ? 3.435 -1.959 -9.380 1.00 94.94 83 LEU A O 1
ATOM 619 N N . SER A 1 84 ? 4.156 -4.077 -9.137 1.00 96.50 84 SER A N 1
ATOM 620 C CA . SER A 1 84 ? 3.631 -4.224 -7.782 1.00 96.50 84 SER A CA 1
ATOM 621 C C . SER A 1 84 ? 4.305 -3.261 -6.801 1.00 96.50 84 SER A C 1
ATOM 623 O O . SER A 1 84 ? 3.613 -2.661 -5.985 1.00 96.50 84 SER A O 1
ATOM 625 N N . VAL A 1 85 ? 5.619 -3.044 -6.920 1.00 96.81 85 VAL A N 1
ATOM 626 C CA . VAL A 1 85 ? 6.372 -2.048 -6.131 1.00 96.81 85 VAL A CA 1
ATOM 627 C C . VAL A 1 85 ? 5.854 -0.632 -6.383 1.00 96.81 85 VAL A C 1
ATOM 629 O O . VAL A 1 85 ? 5.540 0.092 -5.437 1.00 96.81 85 VAL A O 1
ATOM 632 N N . VAL A 1 86 ? 5.711 -0.242 -7.656 1.00 96.25 86 VAL A N 1
ATOM 633 C CA . VAL A 1 86 ? 5.198 1.088 -8.028 1.00 96.25 86 VAL A CA 1
ATOM 634 C C . VAL A 1 86 ? 3.791 1.296 -7.468 1.00 96.25 86 VAL A C 1
ATOM 636 O O . VAL A 1 86 ? 3.512 2.337 -6.872 1.00 96.25 86 VAL A O 1
ATOM 639 N N . LEU A 1 87 ? 2.914 0.300 -7.614 1.00 96.38 87 LEU A N 1
ATOM 640 C CA . LEU A 1 87 ? 1.553 0.343 -7.086 1.00 96.38 87 LEU A CA 1
ATOM 641 C C . LEU A 1 87 ? 1.528 0.445 -5.564 1.00 96.38 87 LEU A C 1
ATOM 643 O O . LEU A 1 87 ? 0.812 1.291 -5.029 1.00 96.38 87 LEU A O 1
ATOM 647 N N . LEU A 1 88 ? 2.306 -0.386 -4.868 1.00 97.31 88 LEU A N 1
ATOM 648 C CA . LEU A 1 88 ? 2.313 -0.404 -3.411 1.00 97.31 88 LEU A CA 1
ATOM 649 C C . LEU A 1 88 ? 2.772 0.945 -2.850 1.00 97.31 88 LEU A C 1
ATOM 651 O O . LEU A 1 88 ? 2.116 1.488 -1.960 1.00 97.31 88 LEU A O 1
ATOM 655 N N . TYR A 1 89 ? 3.828 1.530 -3.424 1.00 96.38 89 TYR A N 1
ATOM 656 C CA . TYR A 1 89 ? 4.296 2.861 -3.039 1.00 96.38 89 TYR A CA 1
ATOM 657 C C . TYR A 1 89 ? 3.214 3.935 -3.215 1.00 96.38 89 TYR A C 1
ATOM 659 O O . TYR A 1 89 ? 2.958 4.714 -2.290 1.00 96.38 89 TYR A O 1
ATOM 667 N N . HIS A 1 90 ? 2.553 3.959 -4.379 1.00 95.00 90 HIS A N 1
ATOM 668 C CA . HIS A 1 90 ? 1.490 4.923 -4.665 1.00 95.00 90 HIS A CA 1
ATOM 669 C C . HIS A 1 90 ? 0.307 4.762 -3.713 1.00 95.00 90 HIS A C 1
ATOM 671 O O . HIS A 1 90 ? -0.215 5.757 -3.226 1.00 95.00 90 HIS A O 1
ATOM 677 N N . LEU A 1 91 ? -0.111 3.534 -3.406 1.00 95.25 91 LEU A N 1
ATOM 678 C CA . LEU A 1 91 ? -1.215 3.308 -2.474 1.00 95.25 91 LEU A CA 1
ATOM 679 C C . LEU A 1 91 ? -0.859 3.708 -1.040 1.00 95.25 91 LEU A C 1
ATOM 681 O O . LEU A 1 91 ? -1.675 4.325 -0.358 1.00 95.25 91 LEU A O 1
ATOM 685 N N . ALA A 1 92 ? 0.360 3.407 -0.597 1.00 94.81 92 ALA A N 1
ATOM 686 C CA . ALA A 1 92 ? 0.831 3.753 0.739 1.00 94.81 92 ALA A CA 1
ATOM 687 C C . ALA A 1 92 ? 1.037 5.267 0.930 1.00 94.81 92 ALA A C 1
ATOM 689 O O . ALA A 1 92 ? 0.946 5.762 2.052 1.00 94.81 92 ALA A O 1
ATOM 690 N N . ASN A 1 93 ? 1.297 6.019 -0.148 1.00 92.38 93 ASN A N 1
ATOM 691 C CA . ASN A 1 93 ? 1.624 7.450 -0.091 1.00 92.38 93 ASN A CA 1
ATOM 692 C C . ASN A 1 93 ? 0.838 8.293 -1.096 1.00 92.38 93 ASN A C 1
ATOM 694 O O . ASN A 1 93 ? 1.378 9.256 -1.640 1.00 92.38 93 ASN A O 1
ATOM 698 N N . LEU A 1 94 ? -0.436 7.969 -1.324 1.00 90.38 94 LEU A N 1
ATOM 699 C CA . LEU A 1 94 ? -1.223 8.494 -2.445 1.00 90.38 94 LEU A CA 1
ATOM 700 C C . LEU A 1 94 ? -1.142 10.017 -2.602 1.00 90.38 94 LEU A C 1
ATOM 702 O O . LEU A 1 94 ? -0.812 10.515 -3.672 1.00 90.38 94 LEU A O 1
ATOM 706 N N . LYS A 1 95 ? -1.331 10.775 -1.516 1.00 88.38 95 LYS A N 1
ATOM 707 C CA . LYS A 1 95 ? -1.224 12.243 -1.549 1.00 88.38 95 LYS A CA 1
ATOM 708 C C . LYS A 1 95 ? 0.143 12.722 -2.056 1.00 88.38 95 LYS A C 1
ATOM 710 O O . LYS A 1 95 ? 0.196 13.608 -2.904 1.00 88.38 95 LYS A O 1
ATOM 715 N N . HIS A 1 96 ? 1.230 12.156 -1.532 1.00 87.81 96 HIS A N 1
ATOM 716 C CA . HIS A 1 96 ? 2.591 12.559 -1.889 1.00 87.81 96 HIS A CA 1
ATOM 717 C C . HIS A 1 96 ? 2.961 12.088 -3.294 1.00 87.81 96 HIS A C 1
ATOM 719 O O . HIS A 1 96 ? 3.410 12.906 -4.089 1.00 87.81 96 HIS A O 1
ATOM 725 N N . ALA A 1 97 ? 2.699 10.821 -3.622 1.00 89.19 97 ALA A N 1
ATOM 726 C CA . ALA A 1 97 ? 2.995 10.249 -4.933 1.00 89.19 97 ALA A CA 1
ATOM 727 C C . ALA A 1 97 ? 2.255 10.980 -6.071 1.00 89.19 97 ALA A C 1
ATOM 729 O O . ALA A 1 97 ? 2.790 11.141 -7.165 1.00 89.19 97 ALA A O 1
ATOM 730 N N . CYS A 1 98 ? 1.043 11.481 -5.810 1.00 88.38 98 CYS A N 1
ATOM 731 C CA . CYS A 1 98 ? 0.252 12.173 -6.823 1.00 88.38 98 CYS A CA 1
ATOM 732 C C . CYS A 1 98 ? 0.571 13.669 -6.964 1.00 88.38 98 CYS A C 1
ATOM 734 O O . CYS A 1 98 ? 0.479 14.180 -8.080 1.00 88.38 98 CYS A O 1
ATOM 736 N N . LYS A 1 99 ? 0.948 14.368 -5.880 1.00 84.38 99 LYS A N 1
ATOM 737 C CA . LYS A 1 99 ? 1.200 15.827 -5.888 1.00 84.38 99 LYS A CA 1
ATOM 738 C C . LYS A 1 99 ? 2.669 16.228 -5.992 1.00 84.38 99 LYS A C 1
ATOM 740 O O . LYS A 1 99 ? 2.947 17.341 -6.428 1.00 84.38 99 LYS A O 1
ATOM 745 N N . VAL A 1 100 ? 3.596 15.370 -5.574 1.00 74.94 100 VAL A N 1
ATOM 746 C CA . VAL A 1 100 ? 5.034 15.666 -5.538 1.00 74.94 100 VAL A CA 1
ATOM 747 C C . VAL A 1 100 ? 5.754 14.641 -6.419 1.00 74.94 100 VAL A C 1
ATOM 749 O O . VAL A 1 100 ? 6.067 13.556 -5.932 1.00 74.94 100 VAL A O 1
ATOM 752 N N . PRO A 1 101 ? 6.012 14.953 -7.704 1.00 64.31 101 PRO A N 1
ATOM 753 C CA . PRO A 1 101 ? 6.530 13.971 -8.664 1.00 64.31 101 PRO A CA 1
ATOM 754 C C . PRO A 1 101 ? 7.857 13.309 -8.236 1.00 64.31 101 PRO A C 1
ATOM 756 O O . PRO A 1 101 ? 8.060 12.113 -8.391 1.00 64.31 101 PRO A O 1
ATOM 759 N N . SER A 1 102 ? 8.727 14.025 -7.530 1.00 68.50 102 SER A N 1
ATOM 760 C CA . SER A 1 102 ? 10.152 13.680 -7.442 1.00 68.50 102 SER A CA 1
ATOM 761 C C . SER A 1 102 ? 10.556 12.374 -6.738 1.00 68.50 102 SER A C 1
ATOM 763 O O . SER A 1 102 ? 11.712 11.967 -6.868 1.00 68.50 102 SER A O 1
ATOM 765 N N . LYS A 1 103 ? 9.678 11.718 -5.967 1.00 82.00 103 LYS A N 1
ATOM 766 C CA . LYS A 1 103 ? 10.049 10.516 -5.188 1.00 82.00 103 LYS A CA 1
ATOM 767 C C . LYS A 1 103 ? 9.728 9.188 -5.875 1.00 82.00 103 LYS A C 1
ATOM 769 O O . LYS A 1 103 ? 10.167 8.149 -5.397 1.00 82.00 103 LYS A O 1
ATOM 774 N N . CYS A 1 104 ? 8.976 9.194 -6.973 1.00 91.25 104 CYS A N 1
ATOM 775 C CA . CYS A 1 104 ? 8.590 7.969 -7.678 1.00 91.25 104 CYS A CA 1
ATOM 776 C C . CYS A 1 104 ? 8.253 8.261 -9.151 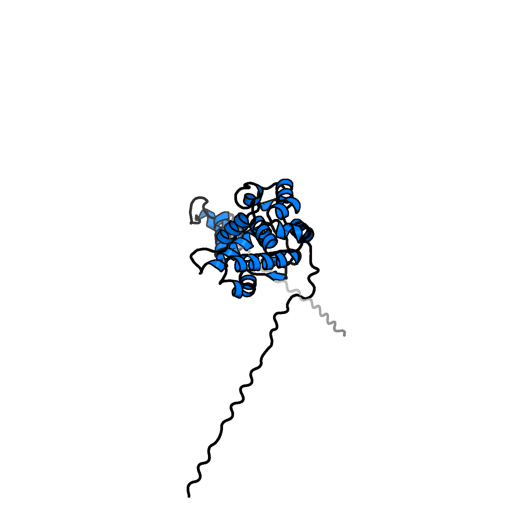1.00 91.25 104 CYS A C 1
ATOM 778 O O . CYS A 1 104 ? 7.205 7.864 -9.650 1.00 91.25 104 CYS A O 1
ATOM 780 N N . ASP A 1 105 ? 9.153 8.961 -9.851 1.00 90.94 105 ASP A N 1
ATOM 781 C CA . ASP A 1 105 ? 9.053 9.187 -11.304 1.00 90.94 105 ASP A CA 1
ATOM 782 C C . ASP A 1 105 ? 9.723 8.059 -12.108 1.00 90.94 105 ASP A C 1
ATOM 784 O O . ASP A 1 105 ? 9.434 7.841 -13.282 1.00 90.94 105 ASP A O 1
ATOM 788 N N . THR A 1 106 ? 10.617 7.310 -11.464 1.00 93.56 106 THR A N 1
ATOM 789 C CA . THR A 1 106 ? 11.299 6.142 -12.028 1.00 93.56 106 THR A CA 1
ATOM 790 C C . THR A 1 106 ? 11.178 4.952 -11.088 1.00 93.56 106 THR A C 1
ATOM 792 O O . THR A 1 106 ? 11.089 5.120 -9.869 1.00 93.56 106 THR A O 1
ATOM 795 N N . TYR A 1 107 ? 11.249 3.738 -11.637 1.00 94.38 107 TYR A N 1
ATOM 796 C CA . TYR A 1 107 ? 11.216 2.513 -10.837 1.00 94.38 107 TYR A CA 1
ATOM 797 C C . TYR A 1 107 ? 12.207 2.526 -9.662 1.00 94.38 107 TYR A C 1
ATOM 799 O O . TYR A 1 107 ? 11.824 2.226 -8.535 1.00 94.38 107 TYR A O 1
ATOM 807 N N . GLY A 1 108 ? 13.459 2.932 -9.901 1.00 95.06 108 GLY A N 1
ATOM 808 C CA . GLY A 1 108 ? 14.491 2.965 -8.861 1.00 95.06 108 GLY A CA 1
ATOM 809 C C . GLY A 1 108 ? 14.164 3.918 -7.708 1.00 95.06 108 GLY A C 1
ATOM 810 O O . GLY A 1 108 ? 14.439 3.596 -6.554 1.00 95.06 108 GLY A O 1
ATOM 811 N N . GLN A 1 109 ? 13.530 5.058 -7.996 1.00 94.81 109 GLN A N 1
ATOM 812 C CA . GLN A 1 109 ? 13.065 5.988 -6.962 1.00 94.81 109 GLN A CA 1
ATOM 813 C C . GLN A 1 109 ? 11.903 5.394 -6.163 1.00 94.81 109 GLN A C 1
ATOM 815 O O . GLN A 1 109 ? 11.954 5.397 -4.937 1.00 94.81 109 GLN A O 1
ATOM 820 N N . CYS A 1 110 ? 10.909 4.813 -6.842 1.00 94.75 110 CYS A N 1
ATOM 821 C CA . CYS A 1 110 ? 9.780 4.152 -6.187 1.00 94.75 110 CYS A CA 1
ATOM 822 C C . CYS A 1 110 ? 10.241 3.022 -5.268 1.00 94.75 110 CYS A C 1
ATOM 824 O O . CYS A 1 110 ? 9.794 2.935 -4.128 1.00 94.75 110 CYS A O 1
ATOM 826 N N . TRP A 1 111 ? 11.151 2.177 -5.760 1.00 95.25 111 TRP A N 1
ATOM 827 C CA . TRP A 1 111 ? 11.741 1.097 -4.981 1.00 95.25 111 TRP A CA 1
ATOM 828 C C . TRP A 1 111 ? 1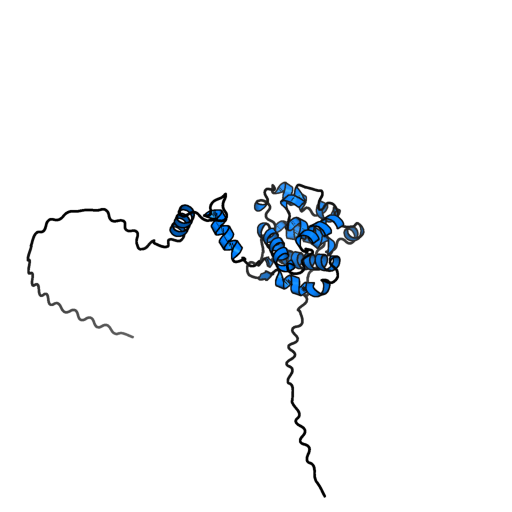2.468 1.651 -3.759 1.00 95.25 111 TRP A C 1
ATOM 830 O O . TRP A 1 111 ? 12.151 1.252 -2.646 1.00 95.25 111 TRP A O 1
ATOM 840 N N . LYS A 1 112 ? 13.365 2.629 -3.937 1.00 94.69 112 LYS A N 1
ATOM 841 C CA . LYS A 1 112 ? 14.115 3.228 -2.827 1.00 94.69 112 LYS A CA 1
ATOM 842 C C . LYS A 1 112 ? 13.185 3.836 -1.774 1.00 94.69 112 LYS A C 1
ATOM 844 O O . LYS A 1 112 ? 13.331 3.547 -0.593 1.00 94.69 112 LYS A O 1
ATOM 849 N N . SER A 1 113 ? 12.210 4.640 -2.191 1.00 93.88 113 SER A N 1
ATOM 850 C CA . SER A 1 113 ? 11.270 5.278 -1.268 1.00 93.88 113 SER A CA 1
ATOM 851 C C . SER A 1 113 ? 10.300 4.295 -0.614 1.00 93.88 113 SER A C 1
ATOM 853 O O . SER A 1 113 ? 9.849 4.554 0.496 1.00 93.88 113 SER A O 1
ATOM 855 N N . LEU A 1 114 ? 9.964 3.176 -1.260 1.00 94.38 114 LEU A N 1
ATOM 856 C CA . LEU A 1 114 ? 9.205 2.101 -0.621 1.00 94.38 114 LEU A CA 1
ATOM 857 C C . LEU A 1 114 ? 10.066 1.339 0.390 1.00 94.38 114 LEU A C 1
ATOM 859 O O . LEU A 1 114 ? 9.603 1.057 1.490 1.00 94.38 114 LEU A O 1
ATOM 863 N N . THR A 1 115 ? 11.318 1.052 0.042 1.00 93.38 115 THR A N 1
ATOM 864 C CA . THR A 1 115 ? 12.292 0.424 0.935 1.00 93.38 115 THR A CA 1
ATOM 865 C C . THR A 1 115 ? 12.492 1.253 2.199 1.00 93.38 115 THR A C 1
ATOM 867 O O . THR A 1 115 ? 12.390 0.696 3.279 1.00 93.38 115 THR A O 1
ATOM 870 N N . GLU A 1 116 ? 12.653 2.575 2.092 1.00 91.81 116 GLU A N 1
ATOM 871 C CA . GLU A 1 116 ? 12.749 3.490 3.248 1.00 91.81 116 GLU A CA 1
ATOM 872 C C . GLU A 1 116 ? 11.512 3.445 4.171 1.00 91.81 116 GLU A C 1
ATOM 874 O O . GLU A 1 116 ? 11.602 3.755 5.358 1.00 91.81 116 GLU A O 1
ATOM 879 N N . LEU A 1 117 ? 10.341 3.068 3.643 1.00 90.50 117 LEU A N 1
ATOM 880 C CA . LEU A 1 117 ? 9.118 2.911 4.437 1.00 90.50 117 LEU A CA 1
ATOM 881 C C . LEU A 1 117 ? 9.002 1.536 5.090 1.00 90.50 117 LEU A C 1
ATOM 883 O O . LEU A 1 117 ? 8.368 1.429 6.134 1.00 90.50 117 LEU A O 1
ATOM 887 N N . LEU A 1 118 ? 9.550 0.498 4.458 1.00 90.00 118 LEU A N 1
ATOM 888 C CA . LEU A 1 118 ? 9.411 -0.895 4.891 1.00 90.00 118 LEU A CA 1
ATOM 889 C C . LEU A 1 118 ? 10.577 -1.368 5.760 1.00 90.00 118 LEU A C 1
ATOM 891 O O . LEU A 1 118 ? 10.385 -2.194 6.647 1.00 90.00 118 LEU A O 1
ATOM 895 N N . LEU A 1 119 ? 11.781 -0.879 5.481 1.00 85.50 119 LEU A N 1
ATOM 896 C CA . LEU A 1 119 ? 13.036 -1.318 6.072 1.00 85.50 119 LEU A CA 1
ATOM 897 C C . LEU A 1 119 ? 13.701 -0.120 6.765 1.00 85.50 119 LEU A C 1
ATOM 899 O O . LEU A 1 119 ? 13.744 0.978 6.218 1.00 85.50 119 LEU A O 1
ATOM 903 N N . ASP A 1 120 ? 14.196 -0.327 7.984 1.00 71.69 120 ASP A N 1
ATOM 904 C CA . ASP A 1 120 ? 15.193 0.546 8.618 1.00 71.69 120 ASP A CA 1
ATOM 905 C C . ASP A 1 120 ? 16.495 -0.221 8.828 1.00 71.69 120 ASP A C 1
ATOM 907 O O . ASP A 1 120 ? 16.520 -1.453 8.735 1.00 71.69 120 ASP A O 1
ATOM 911 N N . ASP A 1 121 ? 17.540 0.504 9.218 1.00 62.72 121 ASP A N 1
ATOM 912 C CA . ASP A 1 121 ? 18.785 -0.091 9.709 1.00 62.72 121 ASP A CA 1
ATOM 913 C C . ASP A 1 121 ? 18.544 -0.989 10.944 1.00 62.72 121 ASP A C 1
ATOM 915 O O . ASP A 1 121 ? 19.257 -1.980 11.148 1.00 62.72 121 ASP A O 1
ATOM 919 N N . ASP A 1 122 ? 17.499 -0.709 11.736 1.00 66.25 122 ASP A N 1
ATOM 920 C CA . ASP A 1 122 ? 17.067 -1.553 12.852 1.00 66.25 122 ASP A CA 1
ATOM 921 C C . ASP A 1 122 ? 16.104 -2.661 12.383 1.00 66.25 122 ASP A C 1
ATOM 923 O O . ASP A 1 122 ? 14.887 -2.500 12.257 1.00 66.25 122 ASP A O 1
ATOM 927 N N . LYS A 1 123 ? 16.676 -3.835 12.098 1.00 59.03 123 LYS A N 1
ATOM 928 C CA . LYS A 1 123 ? 15.988 -5.010 11.526 1.00 59.03 123 LYS A CA 1
ATOM 929 C C . LYS A 1 123 ? 14.840 -5.567 12.379 1.00 59.03 123 LYS A C 1
ATOM 931 O O . LYS A 1 123 ? 14.110 -6.438 11.901 1.00 59.03 123 LYS A O 1
ATOM 936 N N . ASN A 1 124 ? 14.686 -5.103 13.617 1.00 61.75 124 ASN A N 1
ATOM 937 C CA . ASN A 1 124 ? 13.663 -5.587 14.541 1.00 61.75 124 ASN A CA 1
ATOM 938 C C . ASN A 1 124 ? 12.286 -4.933 14.335 1.00 61.75 124 ASN A C 1
ATOM 940 O O . ASN A 1 124 ? 11.306 -5.445 14.869 1.00 61.75 124 ASN A O 1
ATOM 944 N N . ASP A 1 125 ? 12.190 -3.872 13.526 1.00 81.19 125 ASP A N 1
ATOM 945 C CA . ASP A 1 125 ? 10.964 -3.068 13.389 1.00 81.19 125 ASP A CA 1
ATOM 946 C C . ASP A 1 125 ? 10.193 -3.279 12.067 1.00 81.19 125 ASP A C 1
ATOM 948 O O . ASP A 1 125 ? 9.192 -2.625 11.778 1.00 81.19 125 ASP A O 1
ATOM 952 N N . ALA A 1 126 ? 10.633 -4.226 11.231 1.00 84.75 126 ALA A N 1
ATOM 953 C CA . ALA A 1 126 ? 10.050 -4.445 9.902 1.00 84.75 126 ALA A CA 1
ATOM 954 C C . ALA A 1 126 ? 8.550 -4.805 9.936 1.00 84.75 126 ALA A C 1
ATOM 956 O O . ALA A 1 126 ? 7.823 -4.487 8.996 1.00 84.75 126 ALA A O 1
ATOM 957 N N . LEU A 1 127 ? 8.083 -5.465 11.004 1.00 88.44 127 LEU A N 1
ATOM 958 C CA . LEU A 1 127 ? 6.664 -5.786 11.177 1.00 88.44 127 LEU A CA 1
ATOM 959 C C . LEU A 1 127 ? 5.832 -4.517 11.380 1.00 88.44 127 LEU A C 1
ATOM 961 O O . LEU A 1 127 ? 4.916 -4.280 10.599 1.00 88.44 127 LEU A O 1
ATOM 965 N N . LEU A 1 128 ? 6.184 -3.684 12.364 1.00 87.44 128 LEU A N 1
ATOM 966 C CA . LEU A 1 128 ? 5.441 -2.466 12.700 1.00 87.44 128 LEU A CA 1
ATOM 967 C C . LEU A 1 128 ? 5.435 -1.474 11.531 1.00 87.44 128 LEU A C 1
ATOM 969 O O . LEU A 1 128 ? 4.389 -0.942 11.160 1.00 87.44 128 LEU A O 1
ATOM 973 N N . LYS A 1 129 ? 6.577 -1.298 10.858 1.00 89.88 129 LYS A N 1
ATOM 974 C CA . LYS A 1 129 ? 6.660 -0.470 9.645 1.00 89.88 129 LYS A CA 1
ATOM 975 C C . LYS A 1 129 ? 5.774 -0.976 8.517 1.00 89.88 129 LYS A C 1
ATOM 977 O O . LYS A 1 129 ? 5.126 -0.196 7.812 1.00 89.88 129 LYS A O 1
ATOM 982 N N . PHE A 1 130 ? 5.739 -2.289 8.325 1.00 93.31 130 PHE A N 1
ATOM 983 C CA . PHE A 1 130 ? 4.882 -2.866 7.308 1.00 93.31 130 PHE A CA 1
ATOM 984 C C . PHE A 1 130 ? 3.398 -2.751 7.681 1.00 93.31 130 PHE A C 1
ATOM 986 O O . PHE A 1 130 ? 2.582 -2.429 6.815 1.00 93.31 130 PHE A O 1
ATOM 993 N N . GLU A 1 131 ? 3.042 -2.905 8.956 1.00 92.56 131 GLU A N 1
ATOM 994 C CA . GLU A 1 131 ? 1.697 -2.606 9.453 1.00 92.56 131 GLU A CA 1
ATOM 995 C C . GLU A 1 131 ? 1.309 -1.145 9.202 1.00 92.56 131 GLU A C 1
ATOM 997 O O . GLU A 1 131 ? 0.214 -0.882 8.709 1.00 92.56 131 GLU A O 1
ATOM 1002 N N . ASP A 1 132 ? 2.207 -0.187 9.423 1.00 91.62 132 ASP A N 1
ATOM 1003 C CA . ASP A 1 132 ? 1.968 1.224 9.108 1.00 91.62 132 ASP A CA 1
ATOM 1004 C C . ASP A 1 132 ? 1.670 1.451 7.622 1.00 91.62 132 ASP A C 1
ATOM 1006 O O . ASP A 1 132 ? 0.747 2.196 7.262 1.00 91.62 132 ASP A O 1
ATOM 1010 N N . VAL A 1 133 ? 2.419 0.790 6.737 1.00 94.88 133 VAL A N 1
ATOM 1011 C CA . VAL A 1 133 ? 2.160 0.802 5.291 1.00 94.88 133 VAL A CA 1
ATOM 1012 C C . VAL A 1 133 ? 0.778 0.220 4.985 1.00 94.88 133 VAL A C 1
ATOM 1014 O O . VAL A 1 133 ? -0.013 0.848 4.273 1.00 94.88 133 VAL A O 1
ATOM 1017 N N . LEU A 1 134 ? 0.440 -0.935 5.556 1.00 96.06 134 LEU A N 1
ATOM 1018 C CA . LEU A 1 134 ? -0.865 -1.572 5.379 1.00 96.06 134 LEU A CA 1
ATOM 1019 C C . LEU A 1 134 ? -2.015 -0.722 5.942 1.00 96.06 134 LEU A C 1
ATOM 1021 O O . LEU A 1 134 ? -3.069 -0.637 5.305 1.00 96.06 134 LEU A O 1
ATOM 1025 N N . ARG A 1 135 ? -1.821 -0.020 7.065 1.00 93.62 135 ARG A N 1
ATOM 1026 C CA . ARG A 1 135 ? -2.794 0.916 7.654 1.00 93.62 135 ARG A CA 1
ATOM 1027 C C . ARG A 1 135 ? -3.062 2.091 6.712 1.00 93.62 135 ARG A C 1
ATOM 1029 O O . ARG A 1 135 ? -4.221 2.424 6.459 1.00 93.62 135 ARG A O 1
ATOM 1036 N N . LYS A 1 136 ? -2.017 2.671 6.110 1.00 93.38 136 LYS A N 1
ATOM 1037 C CA . LYS A 1 136 ? -2.158 3.736 5.096 1.00 93.38 136 LYS A CA 1
ATOM 1038 C C . LYS A 1 136 ? -2.958 3.263 3.882 1.00 93.38 136 LYS A C 1
ATOM 1040 O O . LYS A 1 136 ? -3.858 3.971 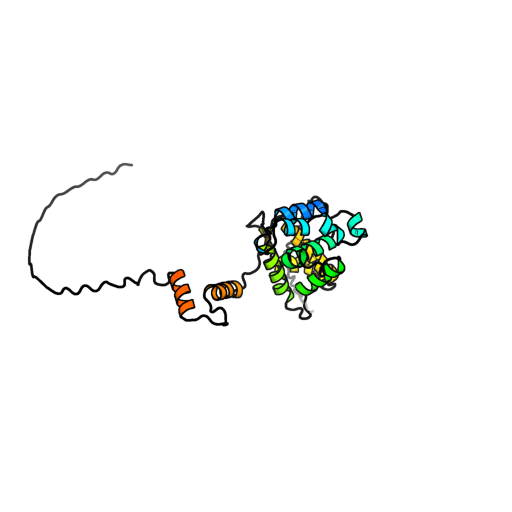3.430 1.00 93.38 136 LYS A O 1
ATOM 1045 N N . ILE A 1 137 ? -2.694 2.050 3.398 1.00 95.88 137 ILE A N 1
ATOM 1046 C CA . ILE A 1 137 ? -3.428 1.464 2.266 1.00 95.88 137 ILE A CA 1
ATOM 1047 C C . ILE A 1 137 ? -4.884 1.187 2.651 1.00 95.88 137 ILE A C 1
ATOM 1049 O O . ILE A 1 137 ? -5.794 1.528 1.897 1.00 95.88 137 ILE A O 1
ATOM 1053 N N . LYS A 1 138 ? -5.130 0.628 3.841 1.00 94.56 138 LYS A N 1
ATOM 1054 C CA . LYS A 1 138 ? -6.474 0.339 4.368 1.00 94.56 138 LYS A CA 1
ATOM 1055 C C . LYS A 1 138 ? -7.371 1.577 4.376 1.00 94.56 138 LYS A C 1
ATOM 1057 O O . LYS A 1 138 ? -8.557 1.464 4.082 1.00 94.56 138 LYS A O 1
ATOM 1062 N N . ASN A 1 139 ? -6.807 2.755 4.639 1.00 91.50 139 ASN A N 1
ATOM 1063 C CA . ASN A 1 139 ? -7.549 4.019 4.651 1.00 91.50 139 ASN A CA 1
ATOM 1064 C C . ASN A 1 139 ? -8.061 4.452 3.268 1.00 91.50 139 ASN A C 1
ATOM 1066 O O . ASN A 1 139 ? -9.057 5.173 3.179 1.00 91.50 139 ASN A O 1
ATOM 1070 N N . VAL A 1 140 ? -7.408 4.014 2.190 1.00 93.50 140 VAL A N 1
ATOM 1071 C CA . VAL A 1 140 ? -7.792 4.347 0.808 1.00 93.50 140 VAL A CA 1
ATOM 1072 C C . VAL A 1 140 ? -8.413 3.170 0.066 1.00 93.50 140 VAL A C 1
ATOM 1074 O O . VAL A 1 140 ? -9.013 3.364 -0.983 1.00 93.50 140 VAL A O 1
ATOM 1077 N N . TYR A 1 141 ? -8.314 1.953 0.584 1.00 95.56 141 TYR A N 1
ATOM 1078 C CA . TYR A 1 141 ? -8.786 0.743 -0.073 1.00 95.56 141 TYR A CA 1
ATOM 1079 C C . TYR A 1 141 ? -10.154 0.282 0.452 1.00 95.56 141 TYR A C 1
ATOM 1081 O O . TYR A 1 141 ? -10.431 0.259 1.649 1.00 95.56 141 TYR A O 1
ATOM 1089 N N . LYS A 1 142 ? -11.032 -0.122 -0.468 1.00 95.62 142 LYS A N 1
ATOM 1090 C CA . LYS A 1 142 ? -12.352 -0.695 -0.202 1.00 95.62 142 LYS A CA 1
ATOM 1091 C C . LYS A 1 142 ? -12.337 -2.183 -0.584 1.00 95.62 142 LYS A C 1
ATOM 1093 O O . LYS A 1 142 ? -12.431 -2.485 -1.775 1.00 95.62 142 LYS A O 1
ATOM 1098 N N . PRO A 1 143 ? -12.287 -3.109 0.389 1.00 95.88 143 PRO A N 1
ATOM 1099 C CA . PRO A 1 143 ? -12.298 -4.535 0.089 1.00 95.88 143 PRO A CA 1
ATOM 1100 C C . PRO A 1 143 ? -13.632 -4.996 -0.494 1.00 95.88 143 PRO A C 1
ATOM 1102 O O . PRO A 1 143 ? -14.692 -4.429 -0.203 1.00 95.88 143 PRO A O 1
ATOM 1105 N N . THR A 1 144 ? -13.565 -6.068 -1.283 1.00 95.62 144 THR A N 1
ATOM 1106 C CA . THR A 1 144 ? -14.747 -6.798 -1.766 1.00 95.62 144 THR A CA 1
ATOM 1107 C C . THR A 1 144 ? -15.241 -7.761 -0.689 1.00 95.62 144 THR A C 1
ATOM 1109 O O . THR A 1 144 ? -16.435 -7.800 -0.396 1.00 95.62 144 THR A O 1
ATOM 1112 N N . TYR A 1 145 ? -14.318 -8.474 -0.038 1.00 92.06 145 TYR A N 1
ATOM 1113 C CA . TYR A 1 145 ? -14.600 -9.447 1.013 1.00 92.06 145 TYR A CA 1
ATOM 1114 C C . TYR A 1 145 ? -14.177 -8.893 2.375 1.00 92.06 145 TYR A C 1
ATOM 1116 O O . TYR A 1 145 ? -13.008 -8.598 2.601 1.00 92.06 145 TYR A O 1
ATOM 1124 N N . LYS A 1 146 ? -15.135 -8.742 3.298 1.00 88.25 146 LYS A N 1
ATOM 1125 C CA . LYS A 1 146 ? -14.885 -8.188 4.645 1.00 88.25 146 LYS A CA 1
ATOM 1126 C C . LYS A 1 146 ? -14.401 -9.216 5.669 1.00 88.25 146 LYS A C 1
ATOM 1128 O O . LYS A 1 146 ? -13.963 -8.821 6.738 1.00 88.25 146 LYS A O 1
ATOM 1133 N N . THR A 1 147 ? -14.537 -10.503 5.366 1.00 88.12 147 THR A N 1
ATOM 1134 C CA . THR A 1 147 ? -14.222 -11.614 6.277 1.00 88.12 147 THR A CA 1
ATOM 1135 C C . THR A 1 147 ? -12.963 -12.379 5.878 1.00 88.12 147 THR A C 1
ATOM 1137 O O . THR A 1 147 ? -12.498 -13.217 6.636 1.00 88.12 147 THR A O 1
ATOM 1140 N N . GLN A 1 148 ? -12.415 -12.111 4.690 1.00 94.06 148 GLN A N 1
ATOM 1141 C CA . GLN A 1 148 ? -11.174 -12.713 4.212 1.00 94.06 148 GLN A CA 1
ATOM 1142 C C . GLN A 1 148 ? -10.093 -11.643 4.243 1.00 94.06 148 GLN A C 1
ATOM 1144 O O . GLN A 1 148 ? -9.956 -10.889 3.277 1.00 94.06 148 GLN A O 1
ATOM 1149 N N . CYS A 1 149 ? -9.386 -11.532 5.365 1.00 95.44 149 CYS A N 1
ATOM 1150 C CA . CYS A 1 149 ? -8.323 -10.551 5.526 1.00 95.44 149 CYS A CA 1
ATOM 1151 C C . CYS A 1 149 ? -6.940 -11.196 5.414 1.00 95.44 149 CYS A C 1
ATOM 1153 O O . CYS A 1 149 ? -6.789 -12.406 5.576 1.00 95.44 149 CYS A O 1
ATOM 1155 N N . PHE A 1 150 ? -5.939 -10.376 5.118 1.00 96.94 150 PHE A N 1
ATOM 1156 C CA . PHE A 1 150 ? -4.531 -10.717 5.298 1.00 96.94 150 PHE A CA 1
ATOM 1157 C C . PHE A 1 150 ? -3.900 -9.745 6.297 1.00 96.94 150 PHE A C 1
ATOM 1159 O O . PHE A 1 150 ? -4.361 -8.604 6.423 1.00 96.94 150 PHE A O 1
ATOM 1166 N N . THR A 1 151 ? -2.851 -10.205 6.976 1.00 95.62 151 THR A N 1
ATOM 1167 C CA . THR A 1 151 ? -2.088 -9.427 7.962 1.00 95.62 151 THR A CA 1
ATOM 1168 C C . THR A 1 151 ? -0.650 -9.199 7.509 1.00 95.62 151 THR A C 1
ATOM 1170 O O . THR A 1 151 ? -0.167 -9.861 6.580 1.00 95.62 151 THR A O 1
ATOM 1173 N N . ALA A 1 152 ? 0.052 -8.285 8.180 1.00 94.56 152 ALA A N 1
ATOM 1174 C CA . ALA A 1 152 ? 1.472 -8.056 7.941 1.00 94.56 152 ALA A CA 1
ATOM 1175 C C . ALA A 1 152 ? 2.297 -9.334 8.171 1.00 94.56 152 ALA A C 1
ATOM 1177 O O . ALA A 1 152 ? 3.126 -9.692 7.335 1.00 94.56 152 ALA A O 1
ATOM 1178 N N . GLU A 1 153 ? 2.019 -10.070 9.246 1.00 93.12 153 GLU A N 1
ATOM 1179 C CA . GLU A 1 153 ? 2.691 -11.322 9.599 1.00 93.12 153 GLU A CA 1
ATOM 1180 C C . GLU A 1 153 ? 2.512 -12.382 8.519 1.00 93.12 153 GLU A C 1
ATOM 1182 O O . GLU A 1 153 ? 3.492 -13.013 8.128 1.00 93.12 153 GLU A O 1
ATOM 1187 N N . SER A 1 154 ? 1.286 -12.551 8.007 1.00 95.31 154 SER A N 1
ATOM 1188 C CA . SER A 1 154 ? 1.004 -13.549 6.968 1.00 95.31 154 SER A CA 1
ATOM 1189 C C . SER A 1 154 ? 1.831 -13.303 5.701 1.00 95.31 154 SER A C 1
ATOM 1191 O O . SER A 1 154 ? 2.491 -14.210 5.201 1.00 95.31 154 SER A O 1
ATOM 1193 N N . VAL A 1 155 ? 1.909 -12.051 5.242 1.00 96.06 155 VAL A N 1
ATOM 1194 C CA . VAL A 1 155 ? 2.686 -11.688 4.047 1.00 96.06 155 VAL A CA 1
ATOM 1195 C C . VAL A 1 155 ? 4.198 -11.740 4.315 1.00 96.06 155 VAL A C 1
ATOM 1197 O O . VAL A 1 155 ? 4.976 -12.136 3.443 1.00 96.06 155 VAL A O 1
ATOM 1200 N N . LEU A 1 156 ? 4.647 -11.364 5.516 1.00 93.31 156 LEU A N 1
ATOM 1201 C CA . LEU A 1 156 ? 6.063 -11.441 5.897 1.00 93.31 156 LEU A CA 1
ATOM 1202 C C . LEU A 1 156 ? 6.555 -12.883 6.038 1.00 93.31 156 LEU A C 1
ATOM 1204 O O . LEU A 1 156 ? 7.716 -13.159 5.727 1.00 93.31 156 LEU A O 1
ATOM 1208 N N . ALA A 1 157 ? 5.697 -13.798 6.489 1.00 92.56 157 ALA A N 1
ATOM 1209 C CA . ALA A 1 157 ? 5.993 -15.225 6.523 1.00 92.56 157 ALA A CA 1
ATOM 1210 C C . ALA A 1 157 ? 6.219 -15.764 5.101 1.00 92.56 157 ALA A C 1
ATOM 1212 O O . ALA A 1 157 ? 7.273 -16.353 4.837 1.00 92.56 157 ALA A O 1
ATOM 1213 N N . ASP A 1 158 ? 5.312 -15.445 4.172 1.00 92.12 158 ASP A N 1
ATOM 1214 C CA . ASP A 1 158 ? 5.357 -15.875 2.764 1.00 92.12 158 ASP A CA 1
ATOM 1215 C C . ASP A 1 158 ? 6.561 -15.327 1.980 1.00 92.12 158 ASP A C 1
ATOM 1217 O O . ASP A 1 158 ? 6.932 -15.857 0.933 1.00 92.12 158 ASP A O 1
ATOM 1221 N N . THR A 1 159 ? 7.179 -14.252 2.467 1.00 92.56 159 THR A N 1
ATOM 1222 C CA . THR A 1 159 ? 8.292 -13.552 1.798 1.00 92.56 159 THR A CA 1
ATOM 1223 C C . THR A 1 159 ? 9.615 -13.677 2.548 1.00 92.56 159 THR A C 1
ATOM 1225 O O . THR A 1 159 ? 10.642 -13.143 2.120 1.00 92.56 159 THR A O 1
ATOM 1228 N N . SER A 1 160 ? 9.616 -14.412 3.661 1.00 89.25 160 SER A N 1
ATOM 1229 C CA . SER A 1 160 ? 10.746 -14.515 4.584 1.00 89.25 160 SER A CA 1
ATOM 1230 C C . SER A 1 160 ? 12.025 -15.062 3.941 1.00 89.25 160 SER A C 1
ATOM 1232 O O . SER A 1 160 ? 13.124 -14.643 4.316 1.00 89.25 160 SER A O 1
ATOM 1234 N N . HIS A 1 161 ? 11.918 -15.932 2.933 1.00 91.69 161 HIS A N 1
ATOM 1235 C CA . HIS A 1 161 ? 13.068 -16.494 2.214 1.00 91.69 161 HIS A CA 1
ATOM 1236 C C . HIS A 1 161 ? 13.812 -15.473 1.351 1.00 91.69 161 HIS A C 1
ATOM 1238 O O . HIS A 1 161 ? 14.990 -15.679 1.054 1.00 91.69 161 HIS A O 1
ATOM 1244 N N . TYR A 1 162 ? 13.176 -14.352 1.004 1.00 90.12 162 TYR A N 1
ATOM 1245 C CA . TYR A 1 162 ? 13.802 -13.275 0.236 1.00 90.12 162 TYR A CA 1
ATOM 1246 C C . TYR A 1 162 ? 14.535 -12.248 1.105 1.00 90.12 162 TYR A C 1
ATOM 1248 O O . TYR A 1 162 ? 15.261 -11.425 0.558 1.00 90.12 162 TYR A O 1
ATOM 1256 N N . LYS A 1 163 ? 14.439 -12.312 2.443 1.00 86.75 163 LYS A N 1
ATOM 1257 C CA . LYS A 1 163 ? 15.033 -11.325 3.377 1.00 86.75 163 LYS A CA 1
ATOM 1258 C C . LYS A 1 163 ? 16.547 -11.107 3.238 1.00 86.75 163 LYS A C 1
ATOM 1260 O O . LYS A 1 163 ? 17.079 -10.162 3.802 1.00 86.75 163 LYS A O 1
ATOM 1265 N N . LYS A 1 164 ? 17.266 -11.991 2.539 1.00 87.75 164 LYS A N 1
ATOM 1266 C CA . LYS A 1 164 ? 18.707 -11.834 2.264 1.00 87.75 164 LYS A CA 1
ATOM 1267 C C . LYS A 1 164 ? 19.002 -10.846 1.131 1.00 87.75 164 LYS A C 1
ATOM 1269 O O . LYS A 1 164 ? 20.156 -10.470 0.955 1.00 87.75 164 LYS A O 1
ATOM 1274 N N . ASN A 1 165 ? 17.995 -10.486 0.340 1.00 92.56 165 ASN A N 1
ATOM 1275 C CA . ASN A 1 165 ? 18.110 -9.588 -0.795 1.00 92.56 165 ASN A CA 1
ATOM 1276 C C . ASN A 1 165 ? 16.952 -8.589 -0.749 1.00 92.56 165 ASN A C 1
ATOM 1278 O O . ASN A 1 165 ? 15.829 -8.926 -1.118 1.00 92.56 165 ASN A O 1
ATOM 1282 N N . ASP A 1 166 ? 17.242 -7.360 -0.327 1.00 90.69 166 ASP A N 1
ATOM 1283 C CA . ASP A 1 166 ? 16.230 -6.318 -0.124 1.00 90.69 166 ASP A CA 1
ATOM 1284 C C . ASP A 1 166 ? 15.419 -6.025 -1.392 1.00 90.69 166 ASP A C 1
ATOM 1286 O O . ASP A 1 166 ? 14.218 -5.774 -1.315 1.00 90.69 166 ASP A O 1
ATOM 1290 N N . VAL A 1 167 ? 16.040 -6.119 -2.574 1.00 92.19 167 VAL A N 1
ATOM 1291 C CA . VAL A 1 167 ? 15.344 -5.923 -3.854 1.00 92.19 167 VAL A CA 1
ATOM 1292 C C . VAL A 1 167 ? 14.279 -6.997 -4.043 1.00 92.19 167 VAL A C 1
ATOM 1294 O O . VAL A 1 167 ? 13.104 -6.674 -4.214 1.00 92.19 167 VAL A O 1
ATOM 1297 N N . GLN A 1 168 ? 14.669 -8.272 -3.953 1.00 93.88 168 GLN A N 1
ATOM 1298 C CA . GLN A 1 168 ? 13.735 -9.390 -4.104 1.00 93.88 168 GLN A CA 1
ATOM 1299 C C . GLN A 1 168 ? 12.689 -9.404 -2.991 1.00 93.88 168 GLN A C 1
ATOM 1301 O O . GLN A 1 168 ? 11.520 -9.679 -3.251 1.00 93.88 168 GLN A O 1
ATOM 1306 N N . PHE A 1 169 ? 13.088 -9.083 -1.761 1.00 93.62 169 PHE A N 1
ATOM 1307 C CA . PHE A 1 169 ? 12.183 -9.012 -0.625 1.00 93.62 169 PHE A CA 1
ATOM 1308 C C . PHE A 1 169 ? 11.069 -7.995 -0.868 1.00 93.62 169 PHE A C 1
ATOM 1310 O O . PHE A 1 169 ? 9.894 -8.357 -0.815 1.00 93.62 169 PHE A O 1
ATOM 1317 N N . VAL A 1 170 ? 11.422 -6.755 -1.216 1.00 94.88 170 VAL A N 1
ATOM 1318 C CA . VAL A 1 170 ? 10.447 -5.687 -1.475 1.00 94.88 170 VAL A CA 1
ATOM 1319 C C . VAL A 1 170 ? 9.578 -6.005 -2.692 1.00 94.88 170 VAL A C 1
ATOM 1321 O O . VAL A 1 170 ? 8.367 -5.785 -2.649 1.00 94.88 170 VAL A O 1
ATOM 1324 N N . GLU A 1 171 ? 10.150 -6.564 -3.759 1.00 95.25 171 GLU A N 1
ATOM 1325 C CA . GLU A 1 171 ? 9.406 -6.973 -4.957 1.00 95.25 171 GLU A CA 1
ATOM 1326 C C . GLU A 1 171 ? 8.367 -8.067 -4.666 1.00 95.25 171 GLU A C 1
ATOM 1328 O O . GLU A 1 171 ? 7.202 -7.946 -5.062 1.00 95.25 171 GLU A O 1
ATOM 1333 N N . HIS A 1 172 ? 8.755 -9.122 -3.946 1.00 95.31 172 HIS A N 1
ATOM 1334 C CA . HIS A 1 172 ? 7.864 -10.230 -3.607 1.00 95.31 172 HIS A CA 1
ATOM 1335 C C . HIS A 1 172 ? 6.816 -9.842 -2.562 1.00 95.31 172 HIS A C 1
ATOM 1337 O O . HIS A 1 172 ? 5.649 -10.204 -2.717 1.00 95.31 172 HIS A O 1
ATOM 1343 N N . LEU A 1 173 ? 7.196 -9.049 -1.560 1.00 96.31 173 LEU A N 1
ATOM 1344 C CA . LEU A 1 173 ? 6.268 -8.463 -0.594 1.00 96.31 173 LEU A CA 1
ATOM 1345 C C . LEU A 1 173 ? 5.232 -7.583 -1.287 1.00 96.31 173 LEU A C 1
ATOM 1347 O O . LEU A 1 173 ? 4.032 -7.767 -1.084 1.00 96.31 173 LEU A O 1
ATOM 1351 N N . SER A 1 174 ? 5.669 -6.695 -2.181 1.00 97.19 174 SER A N 1
ATOM 1352 C CA . SER A 1 174 ? 4.756 -5.847 -2.949 1.00 97.19 174 SER A CA 1
ATOM 1353 C C . SER A 1 174 ? 3.805 -6.677 -3.800 1.00 97.19 174 SER A C 1
ATOM 1355 O O . SER A 1 174 ? 2.600 -6.426 -3.815 1.00 97.19 174 SER A O 1
ATOM 1357 N N . LYS A 1 175 ? 4.322 -7.706 -4.475 1.00 96.12 175 LYS A N 1
ATOM 1358 C CA . LYS A 1 175 ? 3.513 -8.613 -5.293 1.00 96.12 175 LYS A CA 1
ATOM 1359 C C . LYS A 1 175 ? 2.451 -9.344 -4.470 1.00 96.12 175 LYS A C 1
ATOM 1361 O O . LYS A 1 175 ? 1.307 -9.417 -4.915 1.00 96.12 175 LYS A O 1
ATOM 1366 N N . ALA A 1 176 ? 2.803 -9.852 -3.290 1.00 96.81 176 ALA A N 1
ATOM 1367 C CA . ALA A 1 176 ? 1.870 -10.544 -2.402 1.00 96.81 176 ALA A CA 1
ATOM 1368 C C . ALA A 1 176 ? 0.735 -9.618 -1.933 1.00 96.81 176 ALA A C 1
ATOM 1370 O O . ALA A 1 176 ? -0.441 -9.964 -2.064 1.00 96.81 176 ALA A O 1
ATOM 1371 N N . VAL A 1 177 ? 1.065 -8.400 -1.488 1.00 97.56 177 VAL A N 1
ATOM 1372 C CA . VAL A 1 177 ? 0.056 -7.406 -1.083 1.00 97.56 177 VAL A CA 1
ATOM 1373 C C . VAL A 1 177 ? -0.866 -7.062 -2.247 1.00 97.56 177 VAL A C 1
ATOM 1375 O O . VAL A 1 177 ? -2.086 -7.149 -2.116 1.00 97.56 177 VAL A O 1
ATOM 1378 N N . ILE A 1 178 ? -0.308 -6.703 -3.406 1.00 97.31 178 ILE A N 1
ATOM 1379 C CA . ILE A 1 178 ? -1.101 -6.323 -4.580 1.00 97.31 178 ILE A CA 1
ATOM 1380 C C . ILE A 1 178 ? -2.005 -7.476 -5.035 1.00 97.31 178 ILE A C 1
ATOM 1382 O O . ILE A 1 178 ? -3.163 -7.223 -5.370 1.00 97.31 178 ILE A O 1
ATOM 1386 N N . ALA A 1 179 ? -1.541 -8.727 -4.978 1.00 95.81 179 ALA A N 1
ATOM 1387 C CA . ALA A 1 179 ? -2.373 -9.895 -5.263 1.00 95.81 179 ALA A CA 1
ATOM 1388 C C . ALA A 1 179 ? -3.591 -9.966 -4.327 1.00 95.81 179 ALA A C 1
ATOM 1390 O O . ALA A 1 179 ? -4.721 -10.052 -4.802 1.00 95.81 179 ALA A O 1
ATOM 1391 N N . HIS A 1 180 ? -3.403 -9.811 -3.014 1.00 97.12 180 HIS A N 1
ATOM 1392 C CA . HIS A 1 180 ? -4.523 -9.796 -2.070 1.00 97.12 180 HIS A CA 1
ATOM 1393 C C . HIS A 1 180 ? -5.510 -8.641 -2.301 1.00 97.12 180 HIS A C 1
ATOM 1395 O O . HIS A 1 180 ? -6.724 -8.842 -2.191 1.00 97.12 180 HIS A O 1
ATOM 1401 N N . LEU A 1 181 ? -5.025 -7.446 -2.658 1.00 97.19 181 LEU A N 1
ATOM 1402 C CA . LEU A 1 181 ? -5.892 -6.305 -2.985 1.00 97.19 181 LEU A CA 1
ATOM 1403 C C . LEU A 1 181 ? -6.691 -6.540 -4.274 1.00 97.19 181 LEU A C 1
ATOM 1405 O O . LEU A 1 181 ? -7.870 -6.192 -4.353 1.00 97.19 181 LEU A O 1
ATOM 1409 N N . ILE A 1 182 ? -6.066 -7.147 -5.285 1.00 95.88 182 ILE A N 1
ATOM 1410 C CA . ILE A 1 182 ? -6.721 -7.546 -6.537 1.00 95.88 182 ILE A CA 1
ATOM 1411 C C . ILE A 1 182 ? -7.784 -8.612 -6.273 1.00 95.88 182 ILE A C 1
ATOM 1413 O O . ILE A 1 182 ? -8.861 -8.554 -6.872 1.00 95.88 182 ILE A O 1
ATOM 1417 N N . ASP A 1 183 ? -7.507 -9.563 -5.387 1.00 95.50 183 ASP A N 1
ATOM 1418 C CA . ASP A 1 183 ? -8.457 -10.599 -4.973 1.00 95.50 183 ASP A CA 1
ATOM 1419 C C . ASP A 1 183 ? -9.606 -10.031 -4.135 1.00 95.50 183 ASP A C 1
ATOM 1421 O O . ASP A 1 183 ? -10.616 -10.697 -3.924 1.00 95.50 183 ASP A O 1
ATOM 1425 N N . GLY A 1 184 ? -9.498 -8.778 -3.688 1.00 96.12 184 GLY A N 1
ATOM 1426 C CA . GLY A 1 184 ? -10.545 -8.099 -2.940 1.00 96.12 184 GLY A CA 1
ATOM 1427 C C . GLY A 1 184 ? -10.554 -8.434 -1.450 1.00 96.12 184 GLY A C 1
ATOM 1428 O O . GLY A 1 184 ? -11.535 -8.097 -0.780 1.00 96.12 184 GLY A O 1
ATOM 1429 N N . LYS A 1 185 ? -9.496 -9.070 -0.928 1.00 97.12 185 LYS A N 1
ATOM 1430 C CA . LYS A 1 185 ? -9.328 -9.378 0.501 1.00 97.12 185 LYS A CA 1
ATOM 1431 C C . LYS A 1 185 ? -9.213 -8.097 1.327 1.00 97.12 185 LYS A C 1
ATOM 1433 O O . LYS A 1 185 ? -8.741 -7.079 0.820 1.00 97.12 185 LYS A O 1
ATOM 1438 N N . CYS A 1 186 ? -9.657 -8.122 2.580 1.00 96.19 186 CYS A N 1
ATOM 1439 C CA . CYS A 1 186 ? -9.475 -7.019 3.525 1.00 96.19 186 CYS A CA 1
ATOM 1440 C C . CYS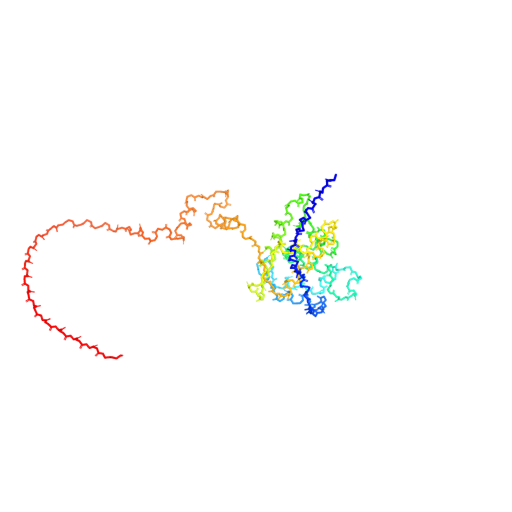 A 1 186 ? -8.063 -6.981 4.115 1.00 96.19 186 CYS A C 1
ATOM 1442 O O . CYS A 1 186 ? -7.309 -7.943 4.029 1.00 96.19 186 CYS A O 1
ATOM 1444 N N . ILE A 1 187 ? -7.714 -5.837 4.703 1.00 96.44 187 ILE A N 1
ATOM 1445 C CA . ILE A 1 187 ? -6.454 -5.650 5.422 1.00 96.44 187 ILE A CA 1
ATOM 1446 C C . ILE A 1 187 ? -6.761 -5.671 6.915 1.00 96.44 187 ILE A C 1
ATOM 1448 O O . ILE A 1 187 ? -7.484 -4.803 7.431 1.00 96.44 187 ILE A O 1
ATOM 1452 N N . GLU A 1 188 ? -6.199 -6.654 7.598 1.00 93.81 188 GLU A N 1
ATOM 1453 C CA . GLU A 1 188 ? -6.185 -6.732 9.047 1.00 93.81 188 GLU A CA 1
ATOM 1454 C C . GLU A 1 188 ? -4.806 -6.284 9.521 1.00 93.81 188 GLU A C 1
ATOM 1456 O O . GLU A 1 188 ? -3.797 -6.940 9.317 1.00 93.81 188 GLU A O 1
ATOM 1461 N N . VAL A 1 189 ? -4.781 -5.086 10.081 1.00 88.06 189 VAL A N 1
ATOM 1462 C CA . VAL A 1 189 ? -3.636 -4.538 10.801 1.00 88.06 189 VAL A CA 1
ATOM 1463 C C . VAL A 1 189 ? -4.076 -4.513 12.243 1.00 88.06 189 VAL A C 1
ATOM 1465 O O . VAL A 1 189 ? -5.206 -4.065 12.501 1.00 88.06 189 VAL A O 1
ATOM 1468 N N . GLY A 1 190 ? -3.238 -5.041 13.136 1.00 69.50 190 GLY A N 1
ATOM 1469 C CA . GLY A 1 190 ? -3.517 -5.002 14.558 1.00 69.50 190 GLY A CA 1
ATOM 1470 C C . GLY A 1 190 ? -3.866 -3.568 14.926 1.00 69.50 190 GLY A C 1
ATOM 1471 O O . GLY A 1 190 ? -3.121 -2.638 14.617 1.00 69.50 190 GLY A O 1
ATOM 1472 N N . GLY A 1 191 ? -5.035 -3.367 15.535 1.00 57.44 191 GLY A N 1
ATOM 1473 C CA . GLY A 1 191 ? -5.244 -2.144 16.288 1.00 57.44 191 GLY A CA 1
ATOM 1474 C C . GLY A 1 191 ? -4.259 -2.247 17.431 1.00 57.44 191 GLY A C 1
ATOM 1475 O O . GLY A 1 191 ? -4.539 -2.954 18.401 1.00 57.44 191 GLY A O 1
ATOM 1476 N N . ALA A 1 192 ? -3.079 -1.644 17.283 1.00 53.28 192 ALA A N 1
ATOM 1477 C CA . ALA A 1 192 ? -2.176 -1.517 18.404 1.00 53.28 192 ALA A CA 1
ATOM 1478 C C . ALA A 1 192 ? -3.019 -0.930 19.541 1.00 53.28 192 ALA A C 1
ATOM 1480 O O . ALA A 1 192 ? -3.885 -0.088 19.306 1.00 53.28 192 ALA A O 1
ATOM 1481 N N . VAL A 1 193 ? -2.853 -1.406 20.772 1.00 52.78 193 VAL A N 1
ATOM 1482 C CA . VAL A 1 193 ? -3.592 -0.844 21.916 1.00 52.78 193 VAL A CA 1
ATOM 1483 C C . VAL A 1 193 ? -3.429 0.687 21.952 1.00 52.78 193 VAL A C 1
ATOM 1485 O O . VAL A 1 193 ? -4.337 1.396 22.378 1.00 52.78 193 VAL A O 1
ATOM 1488 N N . THR A 1 194 ? -2.322 1.189 21.393 1.00 56.62 194 THR A N 1
ATOM 1489 C CA . THR A 1 194 ? -2.074 2.597 21.096 1.00 56.62 194 THR A CA 1
ATOM 1490 C C . THR A 1 194 ? -3.078 3.211 20.125 1.00 56.62 194 THR A C 1
ATOM 1492 O O . THR A 1 194 ? -3.556 4.269 20.454 1.00 56.62 194 THR A O 1
ATOM 1495 N N . ASP A 1 195 ? -3.525 2.578 19.036 1.00 62.06 195 ASP A N 1
ATOM 1496 C CA . ASP A 1 195 ? -4.495 3.164 18.086 1.00 62.06 195 ASP A CA 1
ATOM 1497 C C . ASP A 1 195 ? -5.824 3.537 18.777 1.00 62.06 195 ASP A C 1
ATOM 1499 O O . ASP A 1 195 ? -6.397 4.595 18.521 1.00 62.06 195 ASP A O 1
ATOM 1503 N N . PHE A 1 196 ? -6.310 2.698 19.701 1.00 75.06 196 PHE A N 1
ATOM 1504 C CA . PHE A 1 196 ? -7.493 3.029 20.506 1.00 75.06 196 PHE A CA 1
ATOM 1505 C C . PHE A 1 196 ? -7.222 4.184 21.476 1.00 75.06 196 PHE A C 1
ATOM 1507 O O . PHE A 1 196 ? -8.076 5.054 21.656 1.00 75.06 196 PHE A O 1
ATOM 1514 N N . ILE A 1 197 ? -6.056 4.175 22.124 1.00 78.88 197 ILE A N 1
ATOM 1515 C CA . ILE A 1 197 ? -5.655 5.215 23.071 1.00 78.88 197 ILE A CA 1
ATOM 1516 C C . ILE A 1 197 ? -5.417 6.539 22.329 1.00 78.88 197 ILE A C 1
ATOM 1518 O O . ILE A 1 197 ? -5.972 7.553 22.725 1.00 78.88 197 ILE A O 1
ATOM 1522 N N . ASP A 1 198 ? -4.721 6.538 21.205 1.00 76.06 198 ASP A N 1
ATOM 1523 C CA . ASP A 1 198 ? -4.456 7.679 20.338 1.00 76.06 198 ASP A CA 1
ATOM 1524 C C . ASP A 1 198 ? -5.760 8.270 19.800 1.00 76.06 198 ASP A C 1
ATOM 1526 O O . ASP A 1 198 ? -5.947 9.481 19.879 1.00 76.06 198 ASP A O 1
ATOM 1530 N N . ASP A 1 199 ? -6.728 7.448 19.375 1.00 79.56 199 ASP A N 1
ATOM 1531 C CA . ASP A 1 199 ? -8.077 7.914 19.019 1.00 79.56 199 ASP A CA 1
ATOM 1532 C C . ASP A 1 199 ? -8.796 8.564 20.216 1.00 79.56 199 ASP A C 1
ATOM 1534 O O . ASP A 1 199 ? -9.526 9.556 20.073 1.00 79.56 199 ASP A O 1
ATOM 1538 N N . LEU A 1 200 ? -8.608 8.016 21.420 1.00 85.12 200 LEU A N 1
ATOM 1539 C CA . LEU A 1 200 ? -9.151 8.566 22.660 1.00 85.12 200 LEU A CA 1
ATOM 1540 C C . LEU A 1 200 ? -8.537 9.942 22.956 1.00 85.12 200 LEU A C 1
ATOM 1542 O O . LEU A 1 200 ? -9.268 10.894 23.238 1.00 85.12 200 LEU A O 1
ATOM 1546 N N . PHE A 1 201 ? -7.215 10.064 22.863 1.00 87.56 201 PHE A N 1
ATOM 1547 C CA . PHE A 1 201 ? -6.470 11.293 23.129 1.00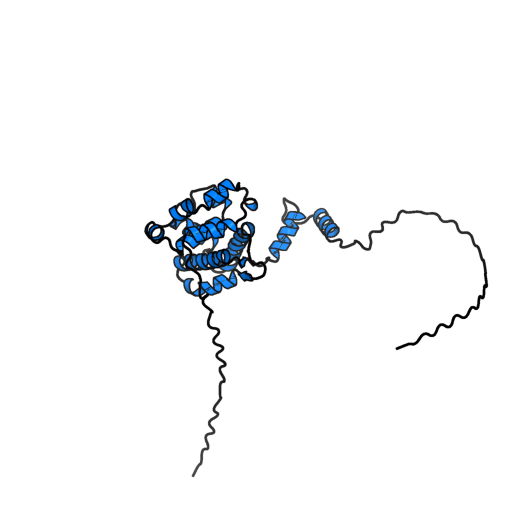 87.56 201 PHE A CA 1
ATOM 1548 C C . PHE A 1 201 ? -6.668 12.333 22.021 1.00 87.56 201 PHE A C 1
ATOM 1550 O O . PHE A 1 201 ? -6.855 13.507 22.318 1.00 87.56 201 PHE A O 1
ATOM 1557 N N . GLN A 1 202 ? -6.785 11.933 20.759 1.00 83.50 202 GLN A N 1
ATOM 1558 C CA . GLN A 1 202 ? -7.123 12.838 19.660 1.00 83.50 202 GLN A CA 1
ATOM 1559 C C . GLN A 1 202 ? -8.519 13.454 19.837 1.00 83.50 202 GLN A C 1
ATOM 1561 O O . GLN A 1 202 ? -8.766 14.605 19.469 1.00 83.50 202 GLN A O 1
ATOM 1566 N N . LYS A 1 203 ? -9.463 12.686 20.388 1.00 86.00 203 LYS A N 1
ATOM 1567 C CA . LYS A 1 203 ? -10.872 13.086 20.496 1.00 86.00 203 LYS A CA 1
ATOM 1568 C C . LYS A 1 203 ? -11.233 13.756 21.819 1.00 86.00 203 LYS A C 1
ATOM 1570 O O . LYS A 1 203 ? -12.167 14.568 21.855 1.00 86.00 203 LYS A O 1
ATOM 1575 N N . TYR A 1 204 ? -10.550 13.382 22.896 1.00 89.75 204 TYR A N 1
ATOM 1576 C CA . TYR A 1 204 ? -10.849 13.813 24.263 1.00 89.75 204 TYR A CA 1
ATOM 1577 C C . TYR A 1 204 ? -9.630 14.342 25.026 1.00 89.75 204 TYR A C 1
ATOM 1579 O O . TYR A 1 204 ? -9.826 14.928 26.085 1.00 89.75 204 TYR A O 1
ATOM 1587 N N . GLY A 1 205 ? -8.411 14.148 24.527 1.00 84.69 205 GLY A N 1
ATOM 1588 C CA . GLY A 1 205 ? -7.192 14.711 25.103 1.00 84.69 205 GLY A CA 1
ATOM 1589 C C . GLY A 1 205 ? -7.012 16.191 24.773 1.00 84.69 205 GLY A C 1
ATOM 1590 O O . GLY A 1 205 ? -7.770 16.783 23.994 1.00 84.69 205 GLY A O 1
ATOM 1591 N N . ASP A 1 206 ? -6.009 16.801 25.396 1.00 83.88 206 ASP A N 1
ATOM 1592 C CA . ASP A 1 206 ? -5.692 18.204 25.160 1.00 83.88 206 ASP A CA 1
ATOM 1593 C C . ASP A 1 206 ? -4.812 18.333 23.908 1.00 83.88 206 ASP A C 1
ATOM 1595 O O . ASP A 1 206 ? -3.782 17.682 23.789 1.00 83.88 206 ASP A O 1
ATOM 1599 N N . GLN A 1 207 ? -5.180 19.211 22.971 1.00 73.12 207 GLN A N 1
ATOM 1600 C CA . GLN A 1 207 ? -4.525 19.301 21.651 1.00 73.12 207 GLN A CA 1
ATOM 1601 C C . GLN A 1 207 ? -3.036 19.693 21.684 1.00 73.12 207 GLN A C 1
ATOM 1603 O O . GLN A 1 207 ? -2.355 19.562 20.672 1.00 73.12 207 GLN A O 1
ATOM 1608 N N . ASN A 1 208 ? -2.544 20.176 22.827 1.00 76.12 208 ASN A N 1
ATOM 1609 C CA . ASN A 1 208 ? -1.174 20.659 23.014 1.00 76.12 208 ASN A CA 1
ATOM 1610 C C . ASN A 1 208 ? -0.433 19.913 24.138 1.00 76.12 208 ASN A C 1
ATOM 1612 O O . ASN A 1 208 ? 0.565 20.422 24.646 1.00 76.12 208 ASN A O 1
ATOM 1616 N N . SER A 1 209 ? -0.945 18.764 24.584 1.00 75.19 209 SER A N 1
ATOM 1617 C CA . SER A 1 209 ? -0.361 17.983 25.674 1.00 75.19 209 SER A CA 1
ATOM 1618 C C . SER A 1 209 ? -0.455 16.493 25.371 1.00 75.19 209 SER A C 1
ATOM 1620 O O . SER A 1 209 ? -1.415 16.035 24.762 1.00 75.19 209 SER A O 1
ATOM 1622 N N . GLU A 1 210 ? 0.496 15.715 25.879 1.00 80.88 210 GLU A N 1
ATOM 1623 C CA . GLU A 1 210 ? 0.432 14.244 25.884 1.00 80.88 210 GLU A CA 1
ATOM 1624 C C . GLU A 1 210 ? -0.515 13.705 26.978 1.00 80.88 210 GLU A C 1
ATOM 1626 O O . GLU A 1 210 ? -0.574 12.508 27.248 1.00 80.88 210 GLU A O 1
ATOM 1631 N N . THR A 1 211 ? -1.257 14.590 27.649 1.00 85.81 211 THR A N 1
ATOM 1632 C CA . THR A 1 211 ? -2.158 14.258 28.755 1.00 85.81 211 THR A CA 1
ATOM 1633 C C . THR A 1 211 ? -3.610 14.625 28.441 1.00 85.81 211 THR A C 1
ATOM 1635 O O . THR A 1 211 ? -3.911 15.463 27.590 1.00 85.81 211 THR A O 1
ATOM 1638 N N . MET A 1 212 ? -4.541 13.966 29.134 1.00 88.12 212 MET A N 1
ATOM 1639 C CA . MET A 1 212 ? -5.968 14.270 29.076 1.00 88.12 212 MET A CA 1
ATOM 1640 C C . MET A 1 212 ? -6.352 15.089 30.308 1.00 88.12 212 MET A C 1
ATOM 1642 O O . MET A 1 212 ? -6.232 14.603 31.436 1.00 88.12 212 MET A O 1
ATOM 1646 N N . SER A 1 213 ? -6.844 16.314 30.113 1.00 90.31 213 SER A N 1
ATOM 1647 C CA . SER A 1 213 ? -7.403 17.108 31.207 1.00 90.31 213 SER A CA 1
ATOM 1648 C C . SER A 1 213 ? -8.608 16.422 31.854 1.00 90.31 213 SER A C 1
ATOM 1650 O O . SER A 1 213 ? -9.322 15.626 31.238 1.00 90.31 213 SER A O 1
ATOM 1652 N N . LYS A 1 214 ? -8.907 16.807 33.101 1.00 90.62 214 LYS A N 1
ATOM 1653 C CA . LYS A 1 214 ? -10.126 16.385 33.808 1.00 90.62 214 LYS A CA 1
ATOM 1654 C C . LYS A 1 214 ? -11.386 16.615 32.962 1.00 90.62 214 LYS A C 1
ATOM 1656 O O . LYS A 1 214 ? -12.232 15.733 32.872 1.00 90.62 214 LYS A O 1
ATOM 1661 N N . THR A 1 215 ? -11.478 17.760 32.288 1.00 88.75 215 THR A N 1
ATOM 1662 C CA . THR A 1 215 ? -12.595 18.101 31.396 1.00 88.75 215 THR A CA 1
ATOM 1663 C C . THR A 1 215 ? -12.689 17.152 30.194 1.00 88.75 215 THR A C 1
ATOM 1665 O O . THR A 1 215 ? -13.788 16.753 29.797 1.00 88.75 215 THR A O 1
ATOM 1668 N N . GLY A 1 216 ? -11.549 16.766 29.614 1.00 87.62 216 GLY A N 1
ATOM 1669 C CA . GLY A 1 216 ? -11.467 15.753 28.561 1.00 87.62 216 GLY A CA 1
ATOM 1670 C C . GLY A 1 216 ? -11.981 14.386 29.019 1.00 87.62 216 GLY A C 1
ATOM 1671 O O . GLY A 1 216 ? -12.840 13.784 28.364 1.00 87.62 216 GLY A O 1
ATOM 1672 N N . LEU A 1 217 ? -11.545 13.953 30.204 1.00 89.94 217 LEU A N 1
ATOM 1673 C CA . LEU A 1 217 ? -11.971 12.697 30.822 1.00 89.94 217 LEU A CA 1
ATOM 1674 C C . LEU A 1 217 ? -13.471 12.693 31.158 1.00 89.94 217 LEU A C 1
ATOM 1676 O O . LEU A 1 217 ? -14.172 11.731 30.845 1.00 89.94 217 LEU A O 1
ATOM 1680 N N . GLU A 1 218 ? -14.003 13.780 31.719 1.00 88.44 218 GLU A N 1
ATOM 1681 C CA . GLU A 1 218 ? -15.437 13.927 32.013 1.00 88.44 218 GLU A CA 1
ATOM 1682 C C . GLU A 1 218 ? -16.297 13.828 30.744 1.00 88.44 218 GLU A C 1
ATOM 1684 O O . GLU A 1 218 ? -17.347 13.176 30.739 1.00 88.44 218 GLU A O 1
ATOM 1689 N N . ARG A 1 219 ? -15.841 14.412 29.627 1.00 88.81 219 ARG A N 1
ATOM 1690 C CA . ARG A 1 219 ? -16.508 14.283 28.320 1.00 88.81 219 ARG A CA 1
ATOM 1691 C C . ARG A 1 219 ? -16.520 12.844 27.815 1.00 88.81 219 ARG A C 1
ATOM 1693 O O . ARG A 1 219 ? -17.544 12.405 27.282 1.00 88.81 219 ARG A O 1
ATOM 1700 N N . LEU A 1 220 ? -15.408 12.125 27.965 1.00 90.69 220 LEU A N 1
ATOM 1701 C CA . LEU A 1 220 ? -15.319 10.710 27.616 1.00 90.69 220 LEU A CA 1
ATOM 1702 C C . LEU A 1 220 ? -16.294 9.881 28.464 1.00 90.69 220 LEU A C 1
ATOM 1704 O O . LEU A 1 220 ? -17.122 9.160 27.904 1.00 90.69 220 LEU A O 1
ATOM 1708 N N . MET A 1 221 ? -16.266 10.036 29.791 1.00 88.56 221 MET A N 1
ATOM 1709 C CA . MET A 1 221 ? -17.146 9.305 30.712 1.00 88.56 221 MET A CA 1
ATOM 1710 C C . MET A 1 221 ? -18.630 9.568 30.439 1.00 88.56 221 MET A C 1
ATOM 1712 O O . MET A 1 221 ? -19.426 8.627 30.374 1.00 88.56 221 MET A O 1
ATOM 1716 N N . LYS A 1 222 ? -19.005 10.829 30.178 1.00 87.19 222 LYS A N 1
ATOM 1717 C CA . LYS A 1 222 ? -20.374 11.204 29.790 1.00 87.19 222 LYS A CA 1
ATOM 1718 C C . LYS A 1 222 ? -20.818 10.491 28.513 1.00 87.19 222 LYS A C 1
ATOM 1720 O O . LYS A 1 222 ? -21.958 10.038 28.420 1.00 87.19 222 LYS A O 1
ATOM 1725 N N . LYS A 1 223 ? -19.927 10.370 27.526 1.00 85.25 223 LYS A N 1
ATOM 1726 C CA . LYS A 1 223 ? -20.213 9.700 26.251 1.00 85.25 223 LYS A CA 1
ATOM 1727 C C . LYS A 1 223 ? -20.300 8.180 26.387 1.00 85.25 223 LYS A C 1
ATOM 1729 O O . LYS A 1 223 ? -21.143 7.570 25.735 1.00 85.25 223 LYS A O 1
ATOM 1734 N N . LEU A 1 224 ? -19.487 7.595 27.262 1.00 83.44 224 LEU A N 1
ATOM 1735 C CA . LEU A 1 224 ? -19.544 6.176 27.617 1.00 83.44 224 LEU A CA 1
ATOM 1736 C C . LEU A 1 224 ? -20.739 5.831 28.523 1.00 83.44 224 LEU A C 1
ATOM 1738 O O . LEU A 1 224 ? -20.957 4.660 28.815 1.00 83.44 224 LEU A O 1
ATOM 1742 N N . LYS A 1 225 ? -21.528 6.829 28.956 1.00 84.81 225 LYS A N 1
ATOM 1743 C CA . LYS A 1 225 ? -22.677 6.661 29.861 1.00 84.81 225 LYS A CA 1
ATOM 1744 C C . LYS A 1 225 ? -22.319 5.936 31.164 1.00 84.81 225 LYS A C 1
ATOM 1746 O O . LYS A 1 225 ? -23.193 5.348 31.804 1.00 84.81 225 LYS A O 1
ATOM 1751 N N . VAL A 1 226 ? -21.057 6.023 31.588 1.00 68.00 226 VAL A N 1
ATOM 1752 C CA . VAL A 1 226 ? -20.577 5.496 32.872 1.00 68.00 226 VAL A CA 1
ATOM 1753 C C . VAL A 1 226 ? -21.084 6.445 33.963 1.00 68.00 226 VAL A C 1
ATOM 1755 O O . VAL A 1 226 ? -20.372 7.360 34.353 1.00 68.00 226 VAL A O 1
ATOM 1758 N N . ASN A 1 227 ? -22.377 6.315 34.291 1.00 51.31 227 ASN A N 1
ATOM 1759 C CA . ASN A 1 227 ? -23.181 6.958 35.355 1.00 51.31 227 ASN A CA 1
ATOM 1760 C C . ASN A 1 227 ? -24.640 7.238 34.946 1.00 51.31 227 ASN A C 1
ATOM 1762 O O . ASN A 1 227 ? -25.365 7.913 35.675 1.00 51.31 227 ASN A O 1
ATOM 1766 N N . ALA A 1 228 ? -25.137 6.689 33.830 1.00 52.41 228 ALA A N 1
ATOM 1767 C CA . ALA A 1 228 ? -26.530 6.903 33.416 1.00 52.41 228 ALA A CA 1
ATOM 1768 C C . ALA A 1 228 ? -27.596 6.259 34.335 1.00 52.41 228 ALA A C 1
ATOM 1770 O O . ALA A 1 228 ? -28.780 6.386 34.045 1.00 52.41 228 ALA A O 1
ATOM 1771 N N . GLN A 1 229 ? -27.209 5.606 35.438 1.00 52.28 229 GLN A N 1
ATOM 1772 C CA . GLN A 1 229 ? -28.146 5.095 36.445 1.00 52.28 229 GLN A CA 1
ATOM 1773 C C . GLN A 1 229 ? -28.177 5.892 37.759 1.00 52.28 229 GLN A C 1
ATOM 1775 O O . GLN A 1 229 ? -29.019 5.587 38.587 1.00 52.28 229 GLN A O 1
ATOM 1780 N N . ASN A 1 230 ? -27.350 6.931 37.957 1.00 49.34 230 ASN A N 1
ATOM 1781 C CA . ASN A 1 230 ? -27.306 7.661 39.241 1.00 49.34 230 ASN A CA 1
ATOM 1782 C C . ASN A 1 230 ? -27.116 9.186 39.124 1.00 49.34 230 ASN A C 1
ATOM 1784 O O . ASN A 1 230 ? -26.527 9.811 40.001 1.00 49.34 230 ASN A O 1
ATOM 1788 N N . ILE A 1 231 ? -27.641 9.822 38.072 1.00 48.44 231 ILE A N 1
ATOM 1789 C CA . ILE A 1 231 ? -27.816 11.287 38.069 1.00 48.44 231 ILE A CA 1
ATOM 1790 C C . ILE A 1 231 ? -29.294 11.618 37.851 1.00 48.44 231 ILE A C 1
ATOM 1792 O O . ILE A 1 231 ? -29.683 12.280 36.894 1.00 48.44 231 ILE A O 1
ATOM 1796 N N . VAL A 1 232 ? -30.123 11.141 38.780 1.00 42.59 232 VAL A N 1
ATOM 1797 C CA . VAL A 1 232 ? -31.330 11.864 39.190 1.00 42.59 232 VAL A CA 1
ATOM 1798 C C . VAL A 1 232 ? -30.834 12.928 40.165 1.00 42.59 232 VAL A C 1
ATOM 1800 O O . VAL A 1 232 ? -30.734 12.694 41.365 1.00 42.59 232 VAL A O 1
ATOM 1803 N N . HIS A 1 233 ? -30.403 14.080 39.646 1.00 43.94 233 HIS A N 1
ATOM 1804 C CA . HIS A 1 233 ? -30.257 15.251 40.504 1.00 43.94 233 HIS A CA 1
ATOM 1805 C C . HIS A 1 233 ? -31.659 15.764 40.790 1.00 43.94 233 HIS A C 1
ATOM 1807 O O . HIS A 1 233 ? -32.311 16.371 39.940 1.00 43.94 233 HIS A O 1
ATOM 1813 N N . GLY A 1 234 ? -32.110 15.384 41.984 1.00 41.56 234 GLY A N 1
ATOM 1814 C CA . GLY A 1 234 ? -33.382 15.733 42.566 1.00 41.56 234 GLY A CA 1
ATOM 1815 C C . GLY A 1 234 ? -33.601 17.234 42.544 1.00 41.56 234 GLY A C 1
ATOM 1816 O O . GLY A 1 234 ? -32.783 18.024 43.020 1.00 41.56 234 GLY A O 1
ATOM 1817 N N . HIS A 1 235 ? -34.755 17.605 42.008 1.00 48.62 235 HIS A N 1
ATOM 1818 C CA . HIS A 1 235 ? -35.395 18.837 42.403 1.00 48.62 235 HIS A CA 1
ATOM 1819 C C . HIS A 1 235 ? -35.707 18.730 43.895 1.00 48.62 235 HIS A C 1
ATOM 1821 O O . HIS A 1 235 ? -36.474 17.870 44.323 1.00 48.62 235 HIS A O 1
ATOM 1827 N N . SER A 1 236 ? -35.042 19.585 44.670 1.00 52.94 236 SER A N 1
ATOM 1828 C CA . SER A 1 236 ? -35.417 19.896 46.040 1.00 52.94 236 SER A CA 1
ATOM 1829 C C . SER A 1 236 ? -36.856 20.406 46.041 1.00 52.94 236 SER A C 1
ATOM 1831 O O . SER A 1 236 ? -37.136 21.486 45.520 1.00 52.94 236 SER A O 1
ATOM 1833 N N . HIS A 1 237 ? -37.753 19.607 46.607 1.00 51.78 237 HIS A N 1
ATOM 1834 C CA . HIS A 1 237 ? -39.016 20.081 47.142 1.00 51.78 237 HIS A CA 1
ATOM 1835 C C . HIS A 1 237 ? -39.062 19.671 48.609 1.00 51.78 237 HIS A C 1
ATOM 1837 O O . HIS A 1 237 ? -39.532 18.593 48.961 1.00 51.78 237 HIS A O 1
ATOM 1843 N N . ASP A 1 238 ? -38.521 20.556 49.444 1.00 53.94 238 ASP A N 1
ATOM 1844 C CA . ASP A 1 238 ? -38.965 20.710 50.824 1.00 53.94 238 ASP A CA 1
ATOM 1845 C C . ASP A 1 238 ? -40.460 21.030 50.799 1.00 53.94 238 ASP A C 1
ATOM 1847 O O . ASP A 1 238 ? -40.841 22.114 50.363 1.00 53.94 238 ASP A O 1
ATOM 1851 N N . HIS A 1 239 ? -41.285 20.094 51.261 1.00 50.75 239 HIS A N 1
ATOM 1852 C CA . HIS A 1 239 ? -42.563 20.385 51.905 1.00 50.75 239 HIS A CA 1
ATOM 1853 C C . HIS A 1 239 ? -42.824 19.309 52.953 1.00 50.75 239 HIS A C 1
ATOM 1855 O O . HIS A 1 239 ? -43.452 18.282 52.710 1.00 50.75 239 HIS A O 1
ATOM 1861 N N . ASP A 1 240 ? -42.291 19.588 54.133 1.00 54.53 240 ASP A N 1
ATOM 1862 C CA . ASP A 1 240 ? -42.798 19.081 55.394 1.00 54.53 240 ASP A CA 1
ATOM 1863 C C . ASP A 1 240 ? -44.221 19.630 55.589 1.00 54.53 240 ASP A C 1
ATOM 1865 O O . ASP A 1 240 ? -44.407 20.836 55.454 1.00 54.53 240 ASP A O 1
ATOM 1869 N N . HIS A 1 241 ? -45.206 18.760 55.829 1.00 53.88 241 HIS A N 1
ATOM 1870 C CA . HIS A 1 241 ? -46.398 18.983 56.663 1.00 53.88 241 HIS A CA 1
ATOM 1871 C C . HIS A 1 241 ? -47.206 17.683 56.711 1.00 53.88 241 HIS A C 1
ATOM 1873 O O . HIS A 1 241 ? -47.848 17.279 55.741 1.00 53.88 241 HIS A O 1
ATOM 1879 N N . GLY A 1 242 ? -47.145 17.021 57.866 1.00 53.59 242 GLY A N 1
ATOM 1880 C CA . GLY A 1 242 ? -47.958 15.858 58.165 1.00 53.59 242 GLY A CA 1
ATOM 1881 C C . GLY A 1 242 ? -49.445 16.179 58.241 1.00 53.59 242 GLY A C 1
ATOM 1882 O O . GLY A 1 242 ? -49.836 17.284 58.599 1.00 53.59 242 GLY A O 1
ATOM 1883 N N . HIS A 1 243 ? -50.247 15.155 57.978 1.00 53.00 243 HIS A N 1
ATOM 1884 C CA . HIS A 1 243 ? -51.519 14.944 58.647 1.00 53.00 243 HIS A CA 1
ATOM 1885 C C . HIS A 1 243 ? -51.755 13.439 58.767 1.00 53.00 243 HIS A C 1
ATOM 1887 O O . HIS A 1 243 ? -51.788 12.720 57.768 1.00 53.00 243 HIS A O 1
ATOM 1893 N N . ASP A 1 244 ? -51.883 12.999 60.019 1.00 56.38 244 ASP A N 1
ATOM 1894 C CA . ASP A 1 244 ? -52.574 11.779 60.413 1.00 56.38 244 ASP A CA 1
ATOM 1895 C C . ASP A 1 244 ? -53.881 11.639 59.641 1.00 56.38 244 ASP A C 1
ATOM 1897 O O . ASP A 1 244 ? -54.711 12.543 59.703 1.00 56.38 244 ASP A O 1
ATOM 1901 N N . HIS A 1 245 ? -54.095 10.480 59.022 1.00 56.56 245 HIS A N 1
ATOM 1902 C CA . HIS A 1 245 ? -55.427 9.899 58.907 1.00 56.56 245 HIS A CA 1
ATOM 1903 C C . HIS A 1 245 ? -55.323 8.374 58.970 1.00 56.56 245 HIS A C 1
ATOM 1905 O O . HIS A 1 245 ? -55.068 7.696 57.975 1.00 56.56 245 HIS A O 1
ATOM 1911 N N . ASP A 1 246 ? -55.559 7.857 60.177 1.00 55.25 246 ASP A N 1
ATOM 1912 C CA . ASP A 1 246 ? -56.176 6.554 60.393 1.00 55.25 246 ASP A CA 1
ATOM 1913 C C . ASP A 1 246 ? -57.434 6.446 59.529 1.00 55.25 246 ASP A C 1
ATOM 1915 O O . ASP A 1 246 ? -58.409 7.154 59.775 1.00 55.25 246 ASP A O 1
ATOM 1919 N N . HIS A 1 247 ? -57.444 5.517 58.575 1.00 57.56 247 HIS A N 1
ATOM 1920 C CA . HIS A 1 247 ? -58.680 4.901 58.108 1.00 57.56 247 HIS A CA 1
ATOM 1921 C C . HIS A 1 247 ? -58.470 3.407 57.893 1.00 57.56 247 HIS A C 1
ATOM 1923 O O . HIS A 1 247 ? -58.062 2.925 56.839 1.00 57.56 247 HIS A O 1
ATOM 1929 N N . ASN A 1 248 ? -58.797 2.695 58.964 1.00 53.81 248 ASN A N 1
ATOM 1930 C CA . ASN A 1 248 ? -59.249 1.321 58.966 1.00 53.81 248 ASN A CA 1
ATOM 1931 C C . ASN A 1 248 ? -60.390 1.148 57.945 1.00 53.81 248 ASN A C 1
ATOM 1933 O O . ASN A 1 248 ? -61.435 1.782 58.089 1.00 53.81 248 ASN A O 1
ATOM 1937 N N . HIS A 1 249 ? -60.204 0.286 56.948 1.00 58.91 249 HIS A N 1
ATOM 1938 C CA . HIS A 1 249 ? -61.305 -0.292 56.184 1.00 58.91 249 HIS A CA 1
ATOM 1939 C C . HIS A 1 249 ? -61.025 -1.769 55.925 1.00 58.91 249 HIS A C 1
ATOM 1941 O O . HIS A 1 249 ? -60.414 -2.158 54.931 1.00 58.91 249 HIS A O 1
ATOM 1947 N N . ASP A 1 250 ? -61.531 -2.580 56.851 1.00 56.94 250 ASP A N 1
ATOM 1948 C CA . ASP A 1 250 ? -61.965 -3.941 56.586 1.00 56.94 250 ASP A CA 1
ATOM 1949 C C . ASP A 1 250 ? -62.977 -3.932 55.435 1.00 56.94 250 ASP A C 1
ATOM 1951 O O . ASP A 1 250 ? -64.094 -3.437 55.588 1.00 56.94 250 ASP A O 1
ATOM 1955 N N . HIS A 1 251 ? -62.619 -4.537 54.307 1.00 61.91 251 HIS A N 1
ATOM 1956 C CA . HIS A 1 251 ? -63.596 -5.111 53.391 1.00 61.91 251 HIS A CA 1
ATOM 1957 C C . HIS A 1 251 ? -63.111 -6.480 52.933 1.00 61.91 251 HIS A C 1
ATOM 1959 O O . HIS A 1 251 ? -62.365 -6.636 51.969 1.00 61.91 251 HIS A O 1
ATOM 1965 N N . ALA A 1 252 ? -63.582 -7.487 53.664 1.00 58.56 252 ALA A N 1
ATOM 1966 C CA . ALA A 1 252 ? -63.732 -8.830 53.152 1.00 58.56 252 ALA A CA 1
ATOM 1967 C C . ALA A 1 252 ? -64.666 -8.790 51.934 1.00 58.56 252 ALA A C 1
ATOM 1969 O O . ALA A 1 252 ? -65.849 -8.487 52.075 1.00 58.56 252 ALA A O 1
ATOM 1970 N N . HIS A 1 253 ? -64.143 -9.145 50.765 1.00 61.44 253 HIS A N 1
ATOM 1971 C CA . HIS A 1 253 ? -64.943 -9.726 49.698 1.00 61.44 253 HIS A CA 1
ATOM 1972 C C . HIS A 1 253 ? -64.272 -11.012 49.240 1.00 61.44 253 HIS A C 1
ATOM 1974 O O . HIS A 1 253 ? -63.284 -11.040 48.514 1.00 61.44 253 HIS A O 1
ATOM 1980 N N . ASN A 1 254 ? -64.833 -12.074 49.801 1.00 53.75 254 ASN A N 1
ATOM 1981 C CA . ASN A 1 254 ? -64.900 -13.404 49.243 1.00 53.75 254 ASN A CA 1
ATOM 1982 C C . ASN A 1 254 ? -65.501 -13.283 47.836 1.00 53.75 254 ASN A C 1
ATOM 1984 O O . ASN A 1 254 ? -66.605 -12.761 47.735 1.00 53.75 254 ASN A O 1
ATOM 1988 N N . ASP A 1 255 ? -64.804 -13.749 46.805 1.00 58.16 255 ASP A N 1
ATOM 1989 C CA . ASP A 1 255 ? -65.454 -14.334 45.634 1.00 58.16 255 ASP A CA 1
ATOM 1990 C C . ASP A 1 255 ? -64.495 -15.314 44.953 1.00 58.16 255 ASP A C 1
ATOM 1992 O O . ASP A 1 255 ? -63.463 -14.962 44.380 1.00 58.16 255 ASP A O 1
ATOM 1996 N N . ASN A 1 256 ? -64.870 -16.583 45.098 1.00 53.62 256 ASN A N 1
ATOM 1997 C CA . ASN A 1 256 ? -64.392 -17.718 44.333 1.00 53.62 256 ASN A CA 1
ATOM 1998 C C . ASN A 1 256 ? -64.514 -17.437 42.836 1.00 53.62 256 ASN A C 1
ATOM 2000 O O . ASN A 1 256 ? -65.618 -17.183 42.360 1.00 53.62 256 ASN A O 1
ATOM 2004 N N . HIS A 1 257 ? -63.439 -17.672 42.090 1.00 59.94 257 HIS A N 1
ATOM 2005 C CA . HIS A 1 257 ? -63.561 -18.154 40.720 1.00 59.94 257 HIS A CA 1
ATOM 2006 C C . HIS A 1 257 ? -62.522 -19.244 40.468 1.00 59.94 257 HIS A C 1
ATOM 2008 O O . HIS A 1 257 ? -61.380 -18.977 40.099 1.00 59.94 257 HIS A O 1
ATOM 2014 N N . ASP A 1 258 ? -62.969 -20.482 40.682 1.00 54.94 258 ASP A N 1
ATOM 2015 C CA . ASP A 1 258 ? -62.438 -21.665 40.017 1.00 54.94 258 ASP A CA 1
ATOM 2016 C C . ASP A 1 258 ? -62.655 -21.517 38.509 1.00 54.94 258 ASP A C 1
ATOM 2018 O O . ASP A 1 258 ? -63.787 -21.325 38.059 1.00 54.94 258 ASP A O 1
ATOM 2022 N N . HIS A 1 259 ? -61.585 -21.660 37.732 1.00 63.84 259 HIS A N 1
ATOM 2023 C CA . HIS A 1 259 ? -61.665 -22.092 36.342 1.00 63.84 259 HIS A CA 1
ATOM 2024 C C . HIS A 1 259 ? -60.496 -23.032 36.050 1.00 63.84 259 HIS A C 1
ATOM 2026 O O . HIS A 1 259 ? -59.439 -22.623 35.572 1.00 63.84 259 HIS A O 1
ATOM 2032 N N . ASP A 1 260 ? -60.739 -24.307 36.347 1.00 56.28 260 ASP A N 1
ATOM 2033 C CA . ASP A 1 260 ? -60.119 -25.427 35.652 1.00 56.28 260 ASP A CA 1
ATOM 2034 C C . ASP A 1 260 ? -60.446 -25.339 34.157 1.00 56.28 260 ASP A C 1
ATOM 2036 O O . ASP A 1 260 ? -61.616 -25.263 33.780 1.00 56.28 260 ASP A O 1
ATOM 2040 N N . HIS A 1 261 ? -59.417 -25.410 33.316 1.00 61.41 261 HIS A N 1
ATOM 2041 C CA . HIS A 1 261 ? -59.517 -25.945 31.962 1.00 61.41 261 HIS A CA 1
ATOM 2042 C C . HIS A 1 261 ? -58.188 -26.610 31.587 1.00 61.41 261 HIS A C 1
ATOM 2044 O O . HIS A 1 261 ? -57.307 -25.998 30.987 1.00 61.41 261 HIS A O 1
ATOM 2050 N N . ASP A 1 262 ? -58.083 -27.889 31.946 1.00 57.56 262 ASP A N 1
ATOM 2051 C CA . ASP A 1 262 ? -57.404 -28.884 31.119 1.00 57.56 262 ASP A CA 1
ATOM 2052 C C . ASP A 1 262 ? -58.125 -28.985 29.767 1.00 57.56 262 ASP A C 1
ATOM 2054 O O . ASP A 1 262 ? -59.355 -28.952 29.740 1.00 57.56 262 ASP A O 1
ATOM 2058 N N . HIS A 1 263 ? -57.368 -29.123 28.673 1.00 51.84 263 HIS A N 1
ATOM 2059 C CA . HIS A 1 263 ? -57.621 -30.093 27.599 1.00 51.84 263 HIS A CA 1
ATOM 2060 C C . HIS A 1 263 ? -56.437 -30.132 26.607 1.00 51.84 263 HIS A C 1
ATOM 2062 O O . HIS A 1 263 ? -56.139 -29.128 25.962 1.00 51.84 263 HIS A O 1
ATOM 2068 N N . ASP A 1 264 ? -55.858 -31.339 26.520 1.00 49.56 264 ASP A N 1
ATOM 2069 C CA . ASP A 1 264 ? -55.027 -31.990 25.482 1.00 49.56 264 ASP A CA 1
ATOM 2070 C C . ASP A 1 264 ? -53.650 -31.425 25.073 1.00 49.56 264 ASP A C 1
ATOM 2072 O O . ASP A 1 264 ? -53.560 -30.430 24.319 1.00 49.56 264 ASP A O 1
#

Foldseek 3Di:
DDDDDDDDDDDDDPPPPPPPPPPDPPDDPFDFLQRLLVLLLVFWADVVQPDDNVLLCVLSHSVQLLQQEDPVSSVVRTDFLLSLLSVLLCLLNVNCVSPPVPQRNHSVSSLVVVCVQQDDPPRVCNQVSVLSSLVSNLSTGHFPDPPAEDESVNLCVVLVVCVVPSSSSSSSSSSVVSVCSSVRHHYDRPCPPVVVVVVLCVQQNDPPDPGGDPRSVVVVCVVVCVPVPPPPPDDDDDDDDDDDDDDDDDDDDDDDDDDDDDDD